Protein AF-A0A6I4VPP8-F1 (afdb_monomer)

Structure (mmCIF, N/CA/C/O backbone):
d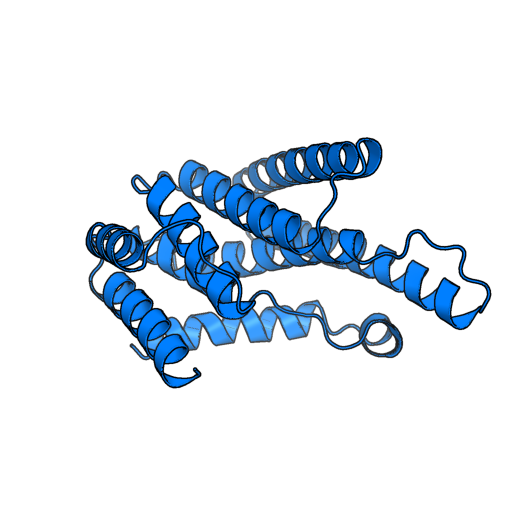ata_AF-A0A6I4VPP8-F1
#
_entry.id   AF-A0A6I4VPP8-F1
#
loop_
_atom_site.group_PDB
_atom_site.id
_atom_site.type_symbol
_atom_site.label_atom_id
_atom_site.label_alt_id
_atom_site.label_comp_id
_atom_site.label_asym_id
_atom_site.label_entity_id
_atom_site.label_seq_id
_atom_site.pdbx_PDB_ins_code
_atom_site.Cartn_x
_atom_site.Cartn_y
_atom_site.Cartn_z
_atom_site.occupancy
_atom_site.B_iso_or_equiv
_atom_site.auth_seq_id
_atom_site.auth_comp_id
_atom_site.auth_asym_id
_atom_site.auth_atom_id
_atom_site.pdbx_PDB_model_num
ATOM 1 N N . MET A 1 1 ? -21.609 -7.633 7.979 1.00 47.19 1 MET A N 1
ATOM 2 C CA . MET A 1 1 ? -20.526 -7.966 7.019 1.00 47.19 1 MET A CA 1
ATOM 3 C C . MET A 1 1 ? -20.729 -7.397 5.606 1.00 47.19 1 MET A C 1
ATOM 5 O O . MET A 1 1 ? -19.733 -7.205 4.926 1.00 47.19 1 MET A O 1
ATOM 9 N N . THR A 1 2 ? -21.946 -7.042 5.167 1.00 53.72 2 THR A N 1
ATOM 10 C CA . THR A 1 2 ? -22.203 -6.462 3.826 1.00 53.72 2 THR A CA 1
ATOM 11 C C . THR A 1 2 ? -21.604 -5.059 3.612 1.00 53.72 2 THR A C 1
ATOM 13 O O . THR A 1 2 ? -21.023 -4.809 2.567 1.00 53.72 2 THR A O 1
ATOM 16 N N . SER A 1 3 ? -21.635 -4.171 4.615 1.00 60.19 3 SER A N 1
ATOM 17 C CA . SER A 1 3 ? -21.194 -2.763 4.476 1.00 60.19 3 SER A CA 1
ATOM 18 C C . SER A 1 3 ? -19.702 -2.576 4.129 1.00 60.19 3 SER A C 1
ATOM 20 O O . SER A 1 3 ? -19.361 -1.737 3.300 1.00 60.19 3 SER A O 1
ATOM 22 N N . ILE A 1 4 ? -18.793 -3.367 4.717 1.00 62.03 4 ILE A N 1
ATOM 23 C CA . ILE A 1 4 ? -17.339 -3.250 4.463 1.00 62.03 4 ILE A CA 1
ATOM 24 C C . ILE A 1 4 ? -16.964 -3.814 3.083 1.00 62.03 4 ILE A C 1
ATOM 26 O O . ILE A 1 4 ? -16.057 -3.300 2.435 1.00 62.03 4 ILE A O 1
ATOM 30 N N . HIS A 1 5 ? -17.651 -4.865 2.621 1.00 61.72 5 HIS A N 1
ATOM 31 C CA . HIS A 1 5 ? -17.420 -5.429 1.287 1.00 61.72 5 HIS A CA 1
ATOM 32 C C . HIS A 1 5 ? -17.840 -4.441 0.193 1.00 61.72 5 HIS A C 1
ATOM 34 O O . HIS A 1 5 ? -17.045 -4.137 -0.692 1.00 61.72 5 HIS A O 1
ATOM 40 N N . THR A 1 6 ? -19.030 -3.846 0.325 1.00 63.41 6 THR A N 1
ATOM 41 C CA . THR A 1 6 ? -19.544 -2.844 -0.621 1.00 63.41 6 THR A CA 1
ATOM 42 C C . THR A 1 6 ? -18.618 -1.627 -0.728 1.00 63.41 6 THR A C 1
ATOM 44 O O . THR A 1 6 ? -18.307 -1.179 -1.826 1.00 63.41 6 THR A O 1
ATOM 47 N N . LYS A 1 7 ? -18.069 -1.145 0.394 1.00 76.81 7 LYS A N 1
ATOM 48 C CA . LYS A 1 7 ? -17.112 -0.022 0.392 1.00 76.81 7 LYS A CA 1
ATOM 49 C C . LYS A 1 7 ? -15.769 -0.349 -0.268 1.00 76.81 7 LYS A C 1
ATOM 51 O O . LYS A 1 7 ? -15.081 0.553 -0.737 1.00 76.81 7 LYS A O 1
ATOM 56 N N . GLN A 1 8 ? -15.339 -1.610 -0.270 1.00 83.56 8 GLN A N 1
ATOM 57 C CA . GLN A 1 8 ? -14.111 -2.015 -0.961 1.00 83.56 8 GLN A CA 1
ATOM 58 C C . GLN A 1 8 ? -14.324 -2.044 -2.478 1.00 83.56 8 GLN A C 1
ATOM 60 O O . GLN A 1 8 ? -13.493 -1.527 -3.225 1.00 83.56 8 GLN A O 1
ATOM 65 N N . GLU A 1 9 ? -15.447 -2.611 -2.922 1.00 88.50 9 GLU A N 1
ATOM 66 C CA . GLU A 1 9 ? -15.833 -2.659 -4.336 1.00 88.50 9 GLU A CA 1
ATOM 67 C C . GLU A 1 9 ? -15.920 -1.256 -4.943 1.00 88.50 9 GLU A C 1
ATOM 69 O O . GLU A 1 9 ? -15.438 -1.043 -6.054 1.00 88.50 9 GLU A O 1
ATOM 74 N N . GLU A 1 10 ? -16.451 -0.281 -4.199 1.00 92.25 10 GLU A N 1
ATOM 75 C CA . GLU A 1 10 ? -16.503 1.126 -4.618 1.00 92.25 10 GLU A CA 1
ATOM 76 C C . GLU A 1 10 ? -15.110 1.699 -4.926 1.00 92.25 10 GLU A C 1
ATOM 78 O O . GLU A 1 10 ? -14.917 2.322 -5.972 1.00 92.25 10 GLU A O 1
ATOM 83 N N . ILE A 1 11 ? -14.121 1.459 -4.055 1.00 94.56 11 ILE A N 1
ATOM 84 C CA . ILE A 1 11 ? -12.739 1.912 -4.279 1.00 94.56 11 ILE A CA 1
ATOM 85 C C . ILE A 1 11 ? -12.140 1.222 -5.504 1.00 94.56 11 ILE A C 1
ATOM 87 O O . ILE A 1 11 ? -11.549 1.887 -6.354 1.00 94.56 11 ILE A O 1
ATOM 91 N N . ILE A 1 12 ? -12.294 -0.099 -5.617 1.00 93.75 12 ILE A N 1
ATOM 92 C CA . ILE A 1 12 ? -11.737 -0.880 -6.730 1.00 93.75 12 ILE A CA 1
ATOM 93 C C . ILE A 1 12 ? -12.338 -0.421 -8.064 1.00 93.75 12 ILE A C 1
ATOM 95 O O . ILE A 1 12 ? -11.607 -0.172 -9.025 1.00 93.75 12 ILE A O 1
ATOM 99 N N . LEU A 1 13 ? -13.660 -0.250 -8.120 1.00 92.94 13 LEU A N 1
ATOM 100 C CA . LEU A 1 13 ? -14.358 0.239 -9.305 1.00 92.94 13 LEU A CA 1
ATOM 101 C C . LEU A 1 13 ? -13.876 1.643 -9.688 1.00 92.94 13 LEU A C 1
ATOM 103 O O . LEU A 1 13 ? -13.587 1.897 -10.860 1.00 92.94 13 LEU A O 1
ATOM 107 N N . HIS A 1 14 ? -13.734 2.538 -8.710 1.00 94.88 14 HIS A N 1
ATOM 108 C CA . HIS A 1 14 ? -13.232 3.885 -8.957 1.00 94.88 14 HIS A CA 1
ATOM 109 C C . HIS A 1 14 ? -11.784 3.882 -9.468 1.00 94.88 14 HIS A C 1
ATOM 111 O O . HIS A 1 14 ? -11.457 4.597 -10.415 1.00 94.88 14 HIS A O 1
ATOM 117 N N . LEU A 1 15 ? -10.919 3.026 -8.916 1.00 94.94 15 LEU A N 1
ATOM 118 C CA . LEU A 1 15 ? -9.548 2.859 -9.400 1.00 94.94 15 LEU A CA 1
ATOM 119 C C . LEU A 1 15 ? -9.516 2.385 -10.854 1.00 94.94 15 LEU A C 1
ATOM 121 O O . LEU A 1 15 ? -8.754 2.938 -11.646 1.00 94.94 15 LEU A O 1
ATOM 125 N N . TYR A 1 16 ? -10.358 1.425 -11.244 1.00 92.44 16 TYR A N 1
ATOM 126 C CA . TYR A 1 16 ? -10.453 1.005 -12.645 1.00 92.44 16 TYR A CA 1
ATOM 127 C C . TYR A 1 16 ? -10.913 2.136 -13.572 1.00 92.44 16 TYR A C 1
ATOM 129 O O . TYR A 1 16 ? -10.372 2.271 -14.668 1.00 92.44 16 TYR A O 1
ATOM 137 N N . GLN A 1 17 ? -11.853 2.978 -13.133 1.00 91.69 17 GLN A N 1
ATOM 138 C CA . GLN A 1 17 ? -12.292 4.148 -13.905 1.00 91.69 17 GLN A CA 1
ATOM 139 C C . GLN A 1 17 ? -11.169 5.173 -14.096 1.00 91.69 17 GLN A C 1
ATOM 141 O O . GLN A 1 17 ? -11.027 5.730 -15.182 1.00 91.69 17 GLN A O 1
ATOM 146 N N . LEU A 1 18 ? -10.360 5.412 -13.061 1.00 91.62 18 LEU A N 1
ATOM 147 C CA . LEU A 1 18 ? -9.243 6.356 -13.124 1.00 91.62 18 LEU A CA 1
ATOM 148 C C . LEU A 1 18 ? -8.064 5.827 -13.950 1.00 91.62 18 LEU A C 1
ATOM 150 O O . LEU A 1 18 ? -7.401 6.595 -14.637 1.00 91.62 18 LEU A O 1
ATOM 154 N N . THR A 1 19 ? -7.779 4.527 -13.862 1.00 89.62 19 THR A N 1
ATOM 155 C CA . THR A 1 19 ? -6.542 3.931 -14.400 1.00 89.62 19 THR A CA 1
ATOM 156 C C . THR A 1 19 ? -6.722 3.228 -15.746 1.00 89.62 19 THR A C 1
ATOM 158 O O . THR A 1 19 ? -5.733 2.947 -16.423 1.00 89.62 19 THR A O 1
ATOM 161 N N . GLY A 1 20 ? -7.964 2.980 -16.170 1.00 80.88 20 GLY A N 1
ATOM 162 C CA . GLY A 1 20 ? -8.331 2.294 -17.413 1.00 80.88 20 GLY A CA 1
ATOM 163 C C . GLY A 1 20 ? -8.185 3.131 -18.688 1.00 80.88 20 GLY A C 1
ATOM 164 O O . GLY A 1 20 ? -9.045 3.068 -19.562 1.00 80.88 20 GLY A O 1
ATOM 165 N N . HIS A 1 21 ? -7.122 3.927 -18.811 1.00 81.88 21 HIS A N 1
ATOM 166 C CA . HIS A 1 21 ? -6.862 4.710 -20.020 1.00 81.88 21 HIS A CA 1
ATOM 167 C C . HIS A 1 21 ? -6.496 3.786 -21.197 1.00 81.88 21 HIS A C 1
ATOM 169 O O . HIS A 1 21 ? -5.657 2.897 -21.045 1.00 81.88 21 HIS A O 1
ATOM 175 N N . HIS A 1 22 ? -7.068 4.008 -22.389 1.00 79.69 22 HIS A N 1
ATOM 176 C CA . HIS A 1 22 ? -6.937 3.082 -23.531 1.00 79.69 22 HIS A CA 1
ATOM 177 C C . HIS A 1 22 ? -5.480 2.820 -23.940 1.00 79.69 22 HIS A C 1
ATOM 179 O O . HIS A 1 22 ? -5.096 1.665 -24.087 1.00 79.69 22 HIS A O 1
ATOM 185 N N . TYR A 1 23 ? -4.645 3.865 -24.002 1.00 76.38 23 TYR A N 1
ATOM 186 C CA . TYR A 1 23 ? -3.208 3.730 -24.286 1.00 76.38 23 TYR A CA 1
ATOM 187 C C . TYR A 1 23 ? -2.463 2.782 -23.329 1.00 76.38 23 TYR A C 1
ATOM 189 O O . TYR A 1 23 ? -1.539 2.092 -23.756 1.00 76.38 23 TYR A O 1
ATOM 197 N N . LEU A 1 24 ? -2.852 2.728 -22.049 1.00 77.62 24 LEU A N 1
ATOM 198 C CA . LEU A 1 24 ? -2.240 1.820 -21.075 1.00 77.62 24 LEU A CA 1
ATOM 199 C C . LEU A 1 24 ? -2.816 0.409 -21.203 1.00 77.62 24 LEU A C 1
ATOM 201 O O . LEU A 1 24 ? -2.066 -0.564 -21.188 1.00 77.62 24 LEU A O 1
ATOM 205 N N . LEU A 1 25 ? -4.131 0.286 -21.396 1.00 77.69 25 LEU A N 1
ATOM 206 C CA . LEU A 1 25 ? -4.795 -1.011 -21.539 1.00 77.69 25 LEU A CA 1
ATOM 207 C C . LEU A 1 25 ? -4.292 -1.802 -22.753 1.00 77.69 25 LEU A C 1
ATOM 209 O O . LEU A 1 25 ? -4.100 -3.012 -22.647 1.00 77.69 25 LEU A O 1
ATOM 213 N N . GLU A 1 26 ? -4.049 -1.132 -23.881 1.00 73.62 26 GLU A N 1
ATOM 214 C CA . GLU A 1 26 ? -3.607 -1.775 -25.126 1.00 73.62 26 GLU A CA 1
ATOM 215 C C . GLU A 1 26 ? -2.213 -2.409 -25.028 1.00 73.62 26 GLU A C 1
ATOM 217 O O . GLU A 1 26 ? -1.940 -3.395 -25.711 1.00 73.62 26 GLU A O 1
ATOM 222 N N . ARG A 1 27 ? -1.314 -1.847 -24.208 1.00 75.19 27 ARG A N 1
ATOM 223 C CA . ARG A 1 27 ? 0.117 -2.214 -24.215 1.00 75.19 27 ARG A CA 1
ATOM 224 C C . ARG A 1 27 ? 0.654 -2.690 -22.868 1.00 75.19 27 ARG A C 1
ATOM 226 O O . ARG A 1 27 ? 1.481 -3.600 -22.835 1.00 75.19 27 ARG A O 1
ATOM 233 N N . CYS A 1 28 ? 0.176 -2.122 -21.764 1.00 71.19 28 CYS A N 1
ATOM 234 C CA . CYS A 1 28 ? 0.528 -2.531 -20.401 1.00 71.19 28 CYS A CA 1
ATOM 235 C C . CYS A 1 28 ? -0.476 -3.540 -19.817 1.00 71.19 28 CYS A C 1
ATOM 237 O O . CYS A 1 28 ? -0.172 -4.204 -18.827 1.00 71.19 28 CYS A O 1
ATOM 239 N N . GLY A 1 29 ? -1.648 -3.693 -20.444 1.00 77.88 29 GLY A N 1
ATOM 240 C CA . GLY A 1 29 ? -2.718 -4.571 -19.980 1.00 77.88 29 GLY A CA 1
ATOM 241 C C . GLY A 1 29 ? -3.565 -3.943 -18.872 1.00 77.88 29 GLY A C 1
ATOM 242 O O . GLY A 1 29 ? -3.515 -2.739 -18.618 1.00 77.88 29 GLY A O 1
ATOM 243 N N . LYS A 1 30 ? -4.388 -4.767 -18.211 1.00 80.88 30 LYS A N 1
ATOM 244 C CA . LYS A 1 30 ? -5.236 -4.291 -17.110 1.00 80.88 30 LYS A CA 1
ATOM 245 C C . LYS A 1 30 ? -4.376 -3.882 -15.905 1.00 80.88 30 LYS A C 1
ATOM 247 O O . LYS A 1 30 ? -3.500 -4.656 -15.511 1.00 80.88 30 LYS A O 1
ATOM 252 N N . PRO A 1 31 ? -4.657 -2.727 -15.274 1.00 83.06 31 PRO A N 1
ATOM 253 C CA . PRO A 1 31 ? -3.967 -2.323 -14.057 1.00 83.06 31 PRO A CA 1
ATOM 254 C C . PRO A 1 31 ? -4.181 -3.368 -12.957 1.00 83.06 31 PRO A C 1
ATOM 256 O O . PRO A 1 31 ? -5.308 -3.806 -12.707 1.00 83.06 31 PRO A O 1
ATOM 259 N N . ARG A 1 32 ? -3.094 -3.769 -12.290 1.00 88.06 32 ARG A N 1
ATOM 260 C CA . ARG A 1 32 ? -3.151 -4.678 -11.139 1.00 88.06 32 ARG A CA 1
ATOM 261 C C . ARG A 1 32 ? -3.471 -3.866 -9.885 1.00 88.06 32 ARG A C 1
ATOM 263 O O . ARG A 1 32 ? -2.583 -3.235 -9.317 1.00 88.06 32 ARG A O 1
ATOM 270 N N . ILE A 1 33 ? -4.738 -3.884 -9.482 1.00 93.81 33 ILE A N 1
ATOM 271 C CA . ILE A 1 33 ? -5.219 -3.205 -8.276 1.00 93.81 33 ILE A CA 1
ATOM 272 C C . ILE A 1 33 ? -4.750 -3.976 -7.025 1.00 93.81 33 ILE A C 1
ATOM 274 O O . ILE A 1 33 ? -4.913 -5.196 -6.973 1.00 93.81 33 ILE A O 1
ATOM 278 N N . PRO A 1 34 ? -4.155 -3.314 -6.011 1.00 94.88 34 PRO A N 1
ATOM 279 C CA . PRO A 1 34 ? -3.676 -3.981 -4.801 1.00 94.88 34 PRO A CA 1
ATOM 280 C C . PRO A 1 34 ? -4.826 -4.206 -3.800 1.00 94.88 34 PRO A C 1
ATOM 282 O O . PRO A 1 34 ? -4.914 -3.542 -2.769 1.00 94.88 34 PRO A O 1
ATOM 285 N N . GLU A 1 35 ? -5.729 -5.140 -4.101 1.00 95.44 35 GLU A N 1
ATOM 286 C CA . GLU A 1 35 ? -6.979 -5.338 -3.347 1.00 95.44 35 GLU A CA 1
ATOM 287 C C . GLU A 1 35 ? -6.776 -5.666 -1.861 1.00 95.44 35 GLU A C 1
ATOM 289 O O . GLU A 1 35 ? -7.453 -5.079 -1.015 1.00 95.44 35 GLU A O 1
ATOM 294 N N . LEU A 1 36 ? -5.819 -6.545 -1.526 1.00 95.50 36 LEU A N 1
ATOM 295 C CA . LEU A 1 36 ? -5.487 -6.866 -0.131 1.00 95.50 36 LEU A CA 1
ATOM 296 C C . LEU A 1 36 ? -5.048 -5.613 0.638 1.00 95.50 36 LEU A C 1
ATOM 298 O O . LEU A 1 36 ? -5.492 -5.381 1.759 1.00 95.50 36 LEU A O 1
ATOM 302 N N . PHE A 1 37 ? -4.199 -4.785 0.031 1.00 96.88 37 PHE A N 1
ATOM 303 C CA . PHE A 1 37 ? -3.733 -3.548 0.652 1.00 96.88 37 PHE A CA 1
ATOM 304 C C . PHE A 1 37 ? -4.884 -2.589 0.937 1.00 96.88 37 PHE A C 1
ATOM 306 O O . PHE A 1 37 ? -4.979 -2.059 2.040 1.00 96.88 37 PHE A O 1
ATOM 313 N N . ILE A 1 38 ? -5.775 -2.409 -0.043 1.00 96.94 38 ILE A N 1
ATOM 314 C CA . ILE A 1 38 ? -6.972 -1.576 0.104 1.00 96.94 38 ILE A CA 1
ATOM 315 C C . ILE A 1 38 ? -7.825 -2.104 1.257 1.00 96.94 38 ILE A C 1
ATOM 317 O O . ILE A 1 38 ? -8.223 -1.322 2.119 1.00 96.94 38 ILE A O 1
ATOM 321 N N . LYS A 1 39 ? -8.050 -3.424 1.320 1.00 96.62 39 LYS A N 1
ATOM 322 C CA . LYS A 1 39 ? -8.816 -4.053 2.401 1.00 96.62 39 LYS A CA 1
ATOM 323 C C . LYS A 1 39 ? -8.210 -3.755 3.768 1.00 96.62 39 LYS A C 1
ATOM 325 O O . LYS A 1 39 ? -8.922 -3.292 4.652 1.00 96.62 39 LYS A O 1
ATOM 330 N N . ILE A 1 40 ? -6.910 -4.001 3.938 1.00 97.44 40 ILE A N 1
ATOM 331 C CA . ILE A 1 40 ? -6.226 -3.792 5.217 1.00 97.44 40 ILE A CA 1
ATOM 332 C C . ILE A 1 40 ? -6.255 -2.316 5.621 1.00 97.44 40 ILE A C 1
ATOM 334 O O . ILE A 1 40 ? -6.598 -2.012 6.760 1.00 97.44 40 ILE A O 1
ATOM 338 N N . LEU A 1 41 ? -5.989 -1.394 4.691 1.00 97.62 41 LEU A N 1
ATOM 339 C CA . LEU A 1 41 ? -6.070 0.043 4.956 1.00 97.62 41 LEU A CA 1
ATOM 340 C C . LEU A 1 41 ? -7.485 0.466 5.386 1.00 97.62 41 LEU A C 1
ATOM 342 O O . LEU A 1 41 ? -7.646 1.191 6.365 1.00 97.62 41 LEU A O 1
ATOM 346 N N . GLN A 1 42 ? -8.524 -0.011 4.697 1.00 96.31 42 GLN A N 1
ATOM 347 C CA . GLN A 1 42 ? -9.908 0.282 5.071 1.00 96.31 42 GLN A CA 1
ATOM 348 C C . GLN A 1 42 ? -10.256 -0.262 6.455 1.00 96.31 42 GLN A C 1
ATOM 350 O O . GLN A 1 42 ? -10.900 0.439 7.234 1.00 96.31 42 GLN A O 1
ATOM 355 N N . LEU A 1 43 ? -9.844 -1.493 6.766 1.00 96.69 43 LEU A N 1
ATOM 356 C CA . LEU A 1 43 ? -10.070 -2.111 8.071 1.00 96.69 43 LEU A CA 1
ATOM 357 C C . LEU A 1 43 ? -9.364 -1.335 9.190 1.00 96.69 43 LEU A C 1
ATOM 359 O O . LEU A 1 43 ? -9.994 -1.065 10.211 1.00 96.69 43 LEU A O 1
ATOM 363 N N . MET A 1 44 ? -8.124 -0.899 8.959 1.00 97.44 44 MET A N 1
ATOM 364 C CA . MET A 1 44 ? -7.357 -0.067 9.890 1.00 97.44 44 MET A CA 1
ATOM 365 C C . MET A 1 44 ? -8.036 1.274 10.170 1.00 97.44 44 MET A C 1
ATOM 367 O O . MET A 1 44 ? -8.201 1.666 11.320 1.00 97.44 44 MET A O 1
ATOM 371 N N . LEU A 1 45 ? -8.477 1.989 9.135 1.00 96.81 45 LEU A N 1
ATOM 372 C CA . LEU A 1 45 ? -9.157 3.269 9.345 1.00 96.81 45 LEU A CA 1
ATOM 373 C C . LEU A 1 45 ? -10.568 3.085 9.929 1.00 96.81 45 LEU A C 1
ATOM 375 O O . LEU A 1 45 ? -11.046 3.915 10.699 1.00 96.81 45 LEU A O 1
ATOM 379 N N . THR A 1 46 ? -11.232 1.969 9.618 1.00 95.94 46 THR A N 1
ATOM 380 C CA . THR A 1 46 ? -12.527 1.622 10.221 1.00 95.94 46 THR A CA 1
ATOM 381 C C . THR A 1 46 ? -12.381 1.316 11.711 1.00 95.94 46 THR A C 1
ATOM 383 O O . THR A 1 46 ? -13.258 1.699 12.483 1.00 95.94 46 THR A O 1
ATOM 386 N N . SER A 1 47 ? -11.283 0.681 12.144 1.00 95.31 47 SER A N 1
ATOM 387 C CA . SER A 1 47 ? -11.090 0.329 13.558 1.00 95.31 47 SER A CA 1
ATOM 388 C C . SER A 1 47 ? -10.970 1.543 14.473 1.00 95.31 47 SER A C 1
ATOM 390 O O . SER A 1 47 ? -11.269 1.429 15.655 1.00 95.31 47 SER A O 1
ATOM 392 N N . ILE A 1 48 ? -10.575 2.695 13.928 1.00 95.38 48 ILE A N 1
ATOM 393 C CA . ILE A 1 48 ? -10.533 3.982 14.639 1.00 95.38 48 ILE A CA 1
ATOM 394 C C . ILE A 1 48 ? -11.743 4.880 14.334 1.00 95.38 48 ILE A C 1
ATOM 396 O O . ILE A 1 48 ? -11.736 6.060 14.670 1.00 95.38 48 ILE A O 1
ATOM 400 N N . HIS A 1 49 ? -12.784 4.337 13.693 1.00 95.00 49 HIS A N 1
ATOM 401 C CA . HIS A 1 49 ? -14.005 5.056 13.319 1.00 95.00 49 HIS A CA 1
ATOM 402 C C . HIS A 1 49 ? -13.770 6.303 12.445 1.00 95.00 49 HIS A C 1
ATOM 404 O O . HIS A 1 49 ? -14.494 7.294 12.560 1.00 95.00 49 HIS A O 1
ATOM 410 N N . GLU A 1 50 ? -12.778 6.257 11.549 1.00 96.06 50 GLU A N 1
ATOM 411 C CA . GLU A 1 50 ? -12.489 7.361 10.630 1.00 96.06 50 GLU A CA 1
ATOM 412 C C . GLU A 1 50 ? -13.669 7.632 9.676 1.00 96.06 50 GLU A C 1
ATOM 414 O O . GLU A 1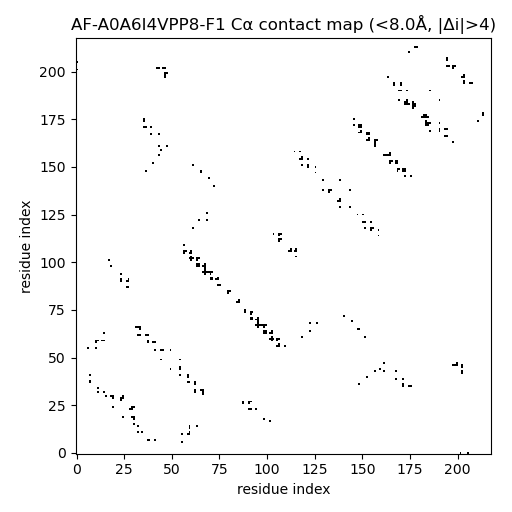 50 ? -14.489 6.759 9.366 1.00 96.06 50 GLU A O 1
ATOM 419 N N . ASN A 1 51 ? -13.760 8.870 9.186 1.00 95.12 51 ASN A N 1
ATOM 420 C CA . ASN A 1 51 ? -14.828 9.292 8.296 1.00 95.12 51 ASN A CA 1
ATOM 421 C C . ASN A 1 51 ? -14.840 8.448 7.000 1.00 95.12 51 ASN A C 1
ATOM 423 O O . ASN A 1 51 ? -13.823 8.394 6.306 1.00 95.12 51 ASN A O 1
ATOM 427 N N . PRO A 1 52 ? -15.985 7.864 6.587 1.00 94.44 52 PRO A N 1
ATOM 428 C CA . PRO A 1 52 ? -16.065 7.031 5.385 1.00 94.44 52 PRO A CA 1
ATOM 429 C C . PRO A 1 52 ? -15.573 7.698 4.093 1.00 94.44 52 PRO A C 1
ATOM 431 O O . PRO A 1 52 ? -14.943 7.033 3.274 1.00 94.44 52 PRO A O 1
ATOM 434 N N . MET A 1 53 ? -15.814 9.002 3.914 1.00 94.81 53 MET A N 1
ATOM 435 C CA . MET A 1 53 ? -15.305 9.751 2.759 1.00 94.81 53 MET A CA 1
ATOM 436 C C . MET A 1 53 ? -13.784 9.841 2.787 1.00 94.81 53 MET A C 1
ATOM 438 O O . MET A 1 53 ? -13.135 9.698 1.757 1.00 94.81 53 MET A O 1
ATOM 442 N N . ARG A 1 54 ? -13.205 10.027 3.975 1.00 97.06 54 ARG A N 1
ATOM 443 C CA . ARG A 1 54 ? -11.756 10.085 4.157 1.00 97.06 54 ARG A CA 1
ATOM 444 C C . ARG A 1 54 ? -11.119 8.709 3.960 1.00 97.06 54 ARG A C 1
ATOM 446 O O . ARG A 1 54 ? -10.112 8.612 3.267 1.00 97.06 54 ARG A O 1
ATOM 453 N N . ILE A 1 55 ? -11.755 7.641 4.451 1.00 97.38 55 ILE A N 1
ATOM 454 C CA . ILE A 1 55 ? -11.369 6.247 4.163 1.00 97.38 55 ILE A CA 1
ATOM 455 C C . ILE A 1 55 ? -11.345 5.995 2.652 1.00 97.38 55 ILE A C 1
ATOM 457 O O . ILE A 1 55 ? -10.380 5.426 2.144 1.00 97.38 55 ILE A O 1
ATOM 461 N N . PHE A 1 56 ? -12.378 6.436 1.929 1.00 97.19 56 PHE A N 1
ATOM 462 C CA . PHE A 1 56 ? -12.429 6.327 0.472 1.00 97.19 56 PHE A CA 1
ATOM 463 C C . PHE A 1 56 ? -11.284 7.104 -0.191 1.00 97.19 56 PHE A C 1
ATOM 465 O O . PHE A 1 56 ? -10.518 6.520 -0.956 1.00 97.19 56 PHE A O 1
ATOM 472 N N . THR A 1 57 ? -11.116 8.388 0.147 1.00 97.94 57 THR A N 1
ATOM 473 C CA . THR A 1 57 ? -10.060 9.246 -0.410 1.00 97.94 57 THR A CA 1
ATOM 474 C C . THR A 1 57 ? -8.674 8.639 -0.206 1.00 97.94 57 THR A C 1
ATOM 476 O O . THR A 1 57 ? -7.932 8.503 -1.177 1.00 97.94 57 THR A O 1
ATOM 479 N N . TYR A 1 58 ? -8.334 8.225 1.019 1.00 98.25 58 TYR A N 1
ATOM 480 C CA . TYR A 1 58 ? -7.026 7.636 1.314 1.00 98.25 58 TYR A CA 1
ATOM 481 C C . TYR A 1 58 ? -6.860 6.236 0.726 1.00 98.25 58 TYR A C 1
ATOM 483 O O . TYR A 1 58 ? -5.762 5.894 0.284 1.00 98.25 58 TYR A O 1
ATOM 491 N N . GLY A 1 59 ? -7.923 5.432 0.670 1.00 97.81 59 GLY A N 1
ATOM 492 C CA . GLY A 1 59 ? -7.885 4.122 0.026 1.00 97.81 59 GLY A CA 1
ATOM 493 C C . GLY A 1 59 ? -7.594 4.225 -1.472 1.00 97.81 59 GLY A C 1
ATOM 494 O O . GLY A 1 59 ? -6.717 3.522 -1.970 1.00 97.81 59 GLY A O 1
ATOM 495 N N . VAL A 1 60 ? -8.247 5.157 -2.175 1.00 98.19 60 VAL A N 1
ATOM 496 C CA . VAL A 1 60 ? -7.985 5.439 -3.596 1.00 98.19 60 VAL A CA 1
ATOM 497 C C . VAL A 1 60 ? -6.585 6.023 -3.788 1.00 98.19 60 VAL A C 1
ATOM 499 O O . VAL A 1 60 ? -5.795 5.488 -4.566 1.00 98.19 60 VAL A O 1
ATOM 502 N N . SER A 1 61 ? -6.241 7.103 -3.078 1.00 98.25 61 SER A N 1
ATOM 503 C CA . SER A 1 61 ? -4.981 7.819 -3.307 1.00 98.25 61 SER A CA 1
ATOM 504 C C . SER A 1 61 ? -3.758 6.966 -2.982 1.00 98.25 61 SER A C 1
ATOM 506 O O . SER A 1 61 ? -2.772 6.995 -3.715 1.00 98.25 61 SER A O 1
ATOM 508 N N . THR A 1 62 ? -3.813 6.183 -1.904 1.00 98.00 62 THR A N 1
ATOM 509 C CA . THR A 1 62 ? -2.681 5.346 -1.489 1.00 98.00 62 THR A CA 1
ATOM 510 C C . THR A 1 62 ? -2.549 4.117 -2.381 1.00 98.00 62 THR A C 1
ATOM 512 O O . THR A 1 62 ? -1.431 3.697 -2.675 1.00 98.00 62 THR A O 1
ATOM 515 N N . ALA A 1 63 ? -3.661 3.561 -2.877 1.00 97.81 63 ALA A N 1
ATOM 516 C CA . ALA A 1 63 ? -3.607 2.509 -3.886 1.00 97.81 63 ALA A CA 1
ATOM 517 C C . ALA A 1 63 ? -2.965 3.012 -5.187 1.00 97.81 63 ALA A C 1
ATOM 519 O O . ALA A 1 63 ? -2.091 2.330 -5.713 1.00 97.81 63 ALA A O 1
ATOM 520 N N . LEU A 1 64 ? -3.320 4.214 -5.659 1.00 97.94 64 LEU A N 1
ATOM 521 C CA . LEU A 1 64 ? -2.685 4.844 -6.825 1.00 97.94 64 LEU A CA 1
ATOM 522 C C . LEU A 1 64 ? -1.180 5.052 -6.615 1.00 97.94 64 LEU A C 1
ATOM 524 O O . LEU A 1 64 ? -0.392 4.706 -7.493 1.00 97.94 64 LEU A O 1
ATOM 528 N N . LEU A 1 65 ? -0.777 5.544 -5.440 1.00 97.75 65 LEU A N 1
ATOM 529 C CA . LEU A 1 65 ? 0.635 5.701 -5.091 1.00 97.75 65 LEU A CA 1
ATOM 530 C C . LEU A 1 65 ? 1.374 4.355 -5.107 1.00 97.75 65 LEU A C 1
ATOM 532 O O . LEU A 1 65 ? 2.406 4.225 -5.762 1.00 97.75 65 LEU A O 1
ATOM 536 N N . ARG A 1 66 ? 0.821 3.329 -4.444 1.00 96.00 66 ARG A N 1
ATOM 537 C CA . ARG A 1 66 ? 1.393 1.974 -4.444 1.00 96.00 66 ARG A CA 1
ATOM 538 C C . ARG A 1 66 ? 1.485 1.404 -5.860 1.00 96.00 66 ARG A C 1
ATOM 540 O O . ARG A 1 66 ? 2.486 0.781 -6.194 1.00 96.00 66 ARG A O 1
ATOM 547 N N . MET A 1 67 ? 0.458 1.600 -6.686 1.00 94.56 67 MET A N 1
ATOM 548 C CA . MET A 1 67 ? 0.468 1.165 -8.083 1.00 94.56 67 MET A CA 1
ATOM 549 C C . MET A 1 67 ? 1.587 1.847 -8.870 1.00 94.56 67 MET A C 1
ATOM 551 O O . MET A 1 67 ? 2.279 1.160 -9.612 1.00 94.56 67 MET A O 1
ATOM 555 N N . GLY A 1 68 ? 1.796 3.155 -8.685 1.00 94.00 68 GLY A N 1
ATOM 556 C CA . GLY A 1 68 ? 2.905 3.886 -9.303 1.00 94.00 68 GLY A CA 1
ATOM 557 C C . GLY A 1 68 ? 4.266 3.294 -8.931 1.00 94.00 68 GLY A C 1
ATOM 558 O O . GLY A 1 68 ? 5.027 2.906 -9.816 1.00 94.00 68 GLY A O 1
ATOM 559 N N . LEU A 1 69 ? 4.521 3.120 -7.630 1.00 93.12 69 LEU A N 1
ATOM 560 C CA . LEU A 1 69 ? 5.770 2.548 -7.106 1.00 93.12 69 LEU A CA 1
ATOM 561 C C . LEU A 1 69 ? 6.050 1.143 -7.674 1.00 93.12 69 LEU A C 1
ATOM 563 O O . LEU A 1 69 ? 7.112 0.896 -8.240 1.00 93.12 69 LEU A O 1
ATOM 567 N N . VAL A 1 70 ? 5.059 0.247 -7.622 1.00 88.88 70 VAL A N 1
ATOM 568 C CA . VAL A 1 70 ? 5.196 -1.144 -8.097 1.00 88.88 70 VAL A CA 1
ATOM 569 C C . VAL A 1 70 ? 5.348 -1.233 -9.620 1.00 88.88 70 VAL A C 1
ATOM 571 O O . VAL A 1 70 ? 5.929 -2.186 -10.138 1.00 88.88 70 VAL A O 1
ATOM 574 N N . VAL A 1 71 ? 4.787 -0.289 -10.378 1.00 87.56 71 VAL A N 1
ATOM 575 C CA . VAL A 1 71 ? 4.920 -0.276 -11.841 1.00 87.56 71 VAL A CA 1
ATOM 576 C C . VAL A 1 71 ? 6.343 0.082 -12.262 1.00 87.56 71 VAL A C 1
ATOM 578 O O . VAL A 1 71 ? 6.872 -0.574 -13.159 1.00 87.56 71 VAL A O 1
ATOM 581 N N . HIS A 1 72 ? 6.987 1.044 -11.597 1.00 83.81 72 HIS A N 1
ATOM 582 C CA . HIS A 1 72 ? 8.384 1.388 -11.880 1.00 83.81 72 HIS A CA 1
ATOM 583 C C . HIS A 1 72 ? 9.338 0.216 -11.609 1.00 83.81 72 HIS A C 1
ATOM 585 O O . HIS A 1 72 ? 10.264 -0.012 -12.380 1.00 83.81 72 HIS A O 1
ATOM 591 N N . GLU A 1 73 ? 9.057 -0.588 -10.585 1.00 82.00 73 GLU A N 1
ATOM 592 C CA . GLU A 1 73 ? 9.841 -1.777 -10.221 1.00 82.00 73 GLU A CA 1
ATOM 593 C C . GLU A 1 73 ? 9.762 -2.925 -11.246 1.00 82.00 73 GLU A C 1
ATOM 595 O O . GLU A 1 73 ? 10.611 -3.813 -11.254 1.00 82.00 73 GLU A O 1
ATOM 600 N N . LYS A 1 74 ? 8.754 -2.929 -12.127 1.00 79.62 74 LYS A N 1
ATOM 601 C CA . LYS A 1 74 ? 8.574 -3.957 -13.173 1.00 79.62 74 LYS A CA 1
ATOM 602 C C . LYS A 1 74 ? 9.273 -3.621 -14.487 1.00 79.62 74 LYS A C 1
ATOM 604 O O . LYS A 1 74 ? 9.185 -4.398 -15.439 1.00 79.62 74 LYS A O 1
ATOM 609 N N . VAL A 1 75 ? 9.907 -2.456 -14.574 1.00 80.25 75 VAL A N 1
ATOM 610 C CA . VAL A 1 75 ? 10.617 -2.022 -15.774 1.00 80.25 75 VAL A CA 1
ATOM 611 C C . VAL A 1 75 ? 11.874 -2.876 -15.949 1.00 80.25 75 VAL A C 1
ATOM 613 O O . VAL A 1 75 ? 12.738 -2.898 -15.077 1.00 80.25 75 VAL A O 1
ATOM 616 N N . SER A 1 76 ? 11.980 -3.578 -17.083 1.00 72.9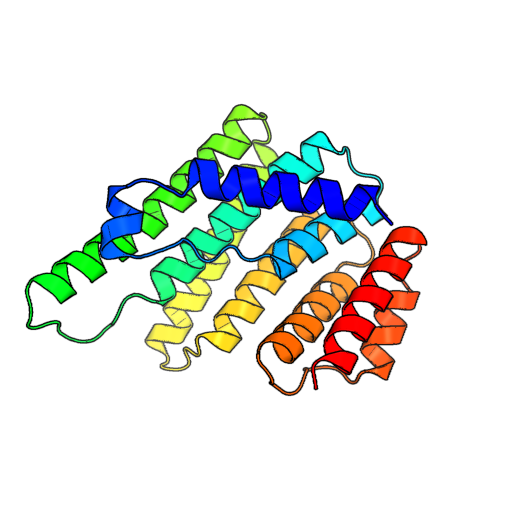4 76 SER A N 1
ATOM 617 C CA . SER A 1 76 ? 13.142 -4.422 -17.382 1.00 72.94 76 SER A CA 1
ATOM 618 C C . SER A 1 76 ? 14.430 -3.595 -17.433 1.00 72.94 76 SER A C 1
ATOM 620 O O . SER A 1 76 ? 14.468 -2.523 -18.049 1.00 72.94 76 SER A O 1
ATOM 622 N N . LEU A 1 77 ? 15.493 -4.114 -16.814 1.00 76.19 77 LEU A N 1
ATOM 623 C CA . LEU A 1 77 ? 16.847 -3.555 -16.896 1.00 76.19 77 LEU A CA 1
ATOM 624 C C . LEU A 1 77 ? 17.618 -4.059 -18.124 1.00 76.19 77 LEU A C 1
ATOM 626 O O . LEU A 1 77 ? 18.699 -3.553 -18.407 1.00 76.19 77 LEU A O 1
ATOM 630 N N . GLU A 1 78 ? 17.075 -5.041 -18.844 1.00 76.69 78 GLU A N 1
ATOM 631 C CA . GLU A 1 78 ? 17.712 -5.616 -20.026 1.00 76.69 78 GLU A CA 1
ATOM 632 C C . GLU A 1 78 ? 17.603 -4.681 -21.239 1.00 76.69 78 GLU A C 1
ATOM 634 O O . GLU A 1 78 ? 16.661 -3.888 -21.367 1.00 76.69 78 GLU A O 1
ATOM 639 N N . ASP A 1 79 ? 18.585 -4.791 -22.137 1.00 73.44 79 ASP A N 1
ATOM 640 C CA . ASP A 1 79 ? 18.558 -4.119 -23.432 1.00 73.44 79 ASP A CA 1
ATOM 641 C C . ASP A 1 79 ? 17.497 -4.768 -24.326 1.00 73.44 79 ASP A C 1
ATOM 643 O O . ASP A 1 79 ? 17.658 -5.885 -24.825 1.00 73.44 79 ASP A O 1
ATOM 647 N N . GLU A 1 80 ? 16.414 -4.034 -24.546 1.00 78.44 80 GLU A N 1
ATOM 648 C CA . GLU A 1 80 ? 15.323 -4.427 -25.431 1.00 78.44 80 GLU A CA 1
ATOM 649 C C . GLU A 1 80 ? 15.738 -4.202 -26.887 1.00 78.44 80 GLU A C 1
ATOM 651 O O . GLU A 1 80 ? 16.146 -3.105 -27.281 1.00 78.44 80 GLU A O 1
ATOM 656 N N . LYS A 1 81 ? 15.658 -5.258 -27.700 1.00 78.25 81 LYS A N 1
ATOM 657 C CA . LYS A 1 81 ? 16.088 -5.218 -29.109 1.00 78.25 81 LYS A CA 1
ATOM 658 C C . LYS A 1 81 ? 14.925 -4.952 -30.051 1.00 78.25 81 LYS A C 1
ATOM 660 O O . LYS A 1 81 ? 15.135 -4.442 -31.154 1.00 78.25 81 LYS A O 1
ATOM 665 N N . GLU A 1 82 ? 13.709 -5.288 -29.632 1.00 86.75 82 GLU A N 1
ATOM 666 C CA . GLU A 1 82 ? 12.515 -5.116 -30.443 1.00 86.75 82 GLU A CA 1
ATOM 667 C C . GLU A 1 82 ? 11.809 -3.794 -30.133 1.00 86.75 82 GLU A C 1
ATOM 669 O O . GLU A 1 82 ? 11.664 -3.372 -28.987 1.00 86.75 82 GLU A O 1
ATOM 674 N N . ARG A 1 83 ? 11.309 -3.131 -31.182 1.00 84.94 83 ARG A N 1
ATOM 675 C CA . ARG A 1 83 ? 10.594 -1.851 -31.056 1.00 84.94 83 ARG A CA 1
ATOM 676 C C . ARG A 1 83 ? 9.380 -1.945 -30.127 1.00 84.94 83 ARG A C 1
ATOM 678 O O . ARG A 1 83 ? 9.080 -0.981 -29.422 1.00 84.94 83 ARG A O 1
ATOM 685 N N . ASP A 1 84 ? 8.684 -3.077 -30.152 1.00 84.44 84 ASP A N 1
ATOM 686 C CA . ASP A 1 84 ? 7.485 -3.301 -29.347 1.00 84.44 84 ASP A CA 1
ATOM 687 C C . ASP A 1 84 ? 7.818 -3.440 -27.853 1.00 84.44 84 ASP A C 1
ATOM 689 O O . ASP A 1 84 ? 7.070 -2.933 -27.014 1.00 84.44 84 ASP A O 1
ATOM 693 N N . GLU A 1 85 ? 8.964 -4.038 -27.518 1.00 83.94 85 GLU A N 1
ATOM 694 C CA . GLU A 1 85 ? 9.481 -4.115 -26.146 1.00 83.94 85 GLU A CA 1
ATOM 695 C C . GLU A 1 85 ? 9.840 -2.717 -25.630 1.00 83.94 85 GLU A C 1
ATOM 697 O O . GLU A 1 85 ? 9.300 -2.292 -24.607 1.00 83.94 85 GLU A O 1
ATOM 702 N N . ILE A 1 86 ? 10.598 -1.948 -26.425 1.00 85.25 86 ILE A N 1
ATOM 703 C CA . ILE A 1 86 ? 10.958 -0.553 -26.118 1.00 85.25 86 ILE A CA 1
ATOM 704 C C . ILE A 1 86 ? 9.706 0.288 -25.862 1.00 85.25 86 ILE A C 1
ATOM 706 O O . ILE A 1 86 ? 9.624 1.033 -24.883 1.00 85.25 86 ILE A O 1
ATOM 710 N N . GLN A 1 87 ? 8.697 0.174 -26.729 1.00 86.25 87 GLN A N 1
ATOM 711 C CA . GLN A 1 87 ? 7.442 0.898 -26.552 1.00 86.25 87 GLN A CA 1
ATOM 712 C C . GLN A 1 87 ? 6.722 0.480 -25.261 1.00 86.25 87 GLN A C 1
ATOM 714 O O . GLN A 1 87 ? 6.239 1.343 -24.524 1.00 86.25 87 GLN A O 1
ATOM 719 N N . LYS A 1 88 ? 6.651 -0.822 -24.966 1.00 85.62 88 LYS A N 1
ATOM 720 C CA . LYS A 1 88 ? 6.021 -1.343 -23.747 1.00 85.62 88 LYS A CA 1
ATOM 721 C C . LYS A 1 88 ? 6.730 -0.851 -22.485 1.00 85.62 88 LYS A C 1
ATOM 723 O O . LYS A 1 88 ? 6.056 -0.480 -21.520 1.00 85.62 88 LYS A O 1
ATOM 728 N N . LYS A 1 89 ? 8.061 -0.787 -22.493 1.00 86.69 89 LYS A N 1
ATOM 729 C CA . LYS A 1 89 ? 8.860 -0.220 -21.402 1.00 86.69 89 LYS A CA 1
ATOM 730 C C . LYS A 1 89 ? 8.553 1.253 -21.174 1.00 86.69 89 LYS A C 1
ATOM 732 O O . LYS A 1 89 ? 8.238 1.638 -20.050 1.00 86.69 89 LYS A O 1
ATOM 737 N N . GLN A 1 90 ? 8.551 2.062 -22.233 1.00 89.00 90 GLN A N 1
ATOM 738 C CA . GLN A 1 90 ? 8.223 3.490 -22.135 1.00 89.00 90 GLN A CA 1
ATOM 739 C C . GLN A 1 90 ? 6.803 3.722 -21.604 1.00 89.00 90 GLN A C 1
ATOM 741 O O . GLN A 1 90 ? 6.591 4.568 -20.738 1.00 89.00 90 GLN A O 1
ATOM 746 N N . LEU A 1 91 ? 5.826 2.936 -22.064 1.00 88.69 91 LEU A N 1
ATOM 747 C CA . LEU A 1 91 ? 4.451 3.034 -21.569 1.00 88.69 91 LEU A CA 1
ATOM 748 C C . LEU A 1 91 ? 4.317 2.575 -20.113 1.00 88.69 91 LEU A C 1
ATOM 750 O O . LEU A 1 91 ? 3.536 3.162 -19.372 1.00 88.69 91 LEU A O 1
ATOM 754 N N . THR A 1 92 ? 5.102 1.585 -19.680 1.00 88.88 92 THR A N 1
ATOM 755 C CA . THR A 1 92 ? 5.168 1.173 -18.267 1.00 88.88 92 THR A CA 1
ATOM 756 C C . THR A 1 92 ? 5.690 2.312 -17.389 1.00 88.88 92 THR A C 1
ATOM 758 O O . THR A 1 92 ? 5.085 2.607 -16.363 1.00 88.88 92 THR A O 1
ATOM 761 N N . ILE A 1 93 ? 6.748 3.012 -17.811 1.00 90.81 93 ILE A N 1
ATOM 762 C CA . ILE A 1 93 ? 7.274 4.182 -17.085 1.00 90.81 93 ILE A CA 1
ATOM 763 C C . ILE A 1 93 ? 6.200 5.275 -16.978 1.00 90.81 93 ILE A C 1
ATOM 765 O O . ILE A 1 93 ? 5.894 5.734 -15.878 1.00 90.81 93 ILE A O 1
ATOM 769 N N . LEU A 1 94 ? 5.558 5.617 -18.100 1.00 91.94 94 LEU A N 1
ATOM 770 C CA . LEU A 1 94 ? 4.490 6.621 -18.135 1.00 91.94 94 LEU A CA 1
ATOM 771 C C . LEU A 1 94 ? 3.258 6.217 -17.314 1.00 91.94 94 LEU A C 1
ATOM 773 O O . LEU A 1 94 ? 2.577 7.084 -16.773 1.00 91.94 94 LEU A O 1
ATOM 777 N N . ALA A 1 95 ? 2.954 4.921 -17.202 1.00 91.56 95 ALA A N 1
ATOM 778 C CA . ALA A 1 95 ? 1.887 4.439 -16.331 1.00 91.56 95 ALA A CA 1
ATOM 779 C C . ALA A 1 95 ? 2.189 4.743 -14.856 1.00 91.56 95 ALA A C 1
ATOM 781 O O . ALA A 1 95 ? 1.290 5.166 -14.128 1.00 91.56 95 ALA A O 1
ATOM 782 N N . GLY A 1 96 ? 3.446 4.584 -14.431 1.00 92.12 96 GLY A N 1
ATOM 783 C CA . GLY A 1 96 ? 3.891 4.943 -13.084 1.00 92.12 96 GLY A CA 1
ATOM 784 C C . GLY A 1 96 ? 3.729 6.439 -12.791 1.00 92.12 96 GLY A C 1
ATOM 785 O O . GLY A 1 96 ? 3.112 6.810 -11.784 1.00 92.12 96 GLY A O 1
ATOM 786 N N . ASP A 1 97 ? 4.157 7.296 -13.724 1.00 94.00 97 ASP A N 1
ATOM 787 C CA . ASP A 1 97 ? 3.967 8.753 -13.638 1.00 94.00 97 ASP A CA 1
ATOM 788 C C . ASP A 1 97 ? 2.479 9.129 -13.610 1.00 94.00 97 ASP A C 1
ATOM 790 O O . ASP A 1 97 ? 2.040 9.974 -12.823 1.00 94.00 97 ASP A O 1
ATOM 794 N N . TYR A 1 98 ? 1.672 8.469 -14.444 1.00 94.56 98 TYR A N 1
ATOM 795 C CA . TYR A 1 98 ? 0.236 8.701 -14.523 1.00 94.56 98 TYR A CA 1
ATOM 796 C C . TYR A 1 98 ? -0.463 8.362 -13.203 1.00 94.56 98 TYR A C 1
ATOM 798 O O . TYR A 1 98 ? -1.206 9.194 -12.677 1.00 94.56 98 TYR A O 1
ATOM 806 N N . TYR A 1 99 ? -0.191 7.193 -12.618 1.00 95.31 99 TYR A N 1
ATOM 807 C CA . TYR A 1 99 ? -0.773 6.799 -11.331 1.00 95.31 99 TYR A CA 1
ATOM 808 C C . TYR A 1 99 ? -0.322 7.720 -10.194 1.00 95.31 99 TYR A C 1
ATOM 810 O O . TYR A 1 99 ? -1.155 8.144 -9.389 1.00 95.31 99 TYR A O 1
ATOM 818 N N . SER A 1 100 ? 0.946 8.133 -10.188 1.00 95.06 100 SER A N 1
ATOM 819 C CA . SER A 1 100 ? 1.462 9.120 -9.234 1.00 95.06 100 SER A CA 1
ATOM 820 C C . SER A 1 100 ? 0.750 10.473 -9.376 1.00 95.06 100 SER A C 1
ATOM 822 O O . SER A 1 100 ? 0.335 11.071 -8.382 1.00 95.06 100 SER A O 1
ATOM 824 N N . SER A 1 101 ? 0.499 10.938 -10.605 1.00 96.81 101 SER A N 1
ATOM 825 C CA . SER A 1 101 ? -0.255 12.178 -10.846 1.00 96.81 101 SER A CA 1
ATOM 826 C C . SER A 1 101 ? -1.704 12.100 -10.342 1.00 96.81 101 SER A C 1
ATOM 828 O O . SER A 1 101 ? -2.221 13.063 -9.769 1.00 96.81 101 SER A O 1
ATOM 830 N N . LEU A 1 102 ? -2.354 10.939 -10.492 1.00 97.12 102 LEU A N 1
ATOM 831 C CA . LEU A 1 102 ? -3.705 10.693 -9.988 1.00 97.12 102 LEU A CA 1
ATOM 832 C C . LEU A 1 102 ? -3.738 10.660 -8.457 1.00 97.12 102 LEU A C 1
ATOM 834 O O . LEU A 1 102 ? -4.686 11.182 -7.869 1.00 97.12 102 LEU A O 1
ATOM 838 N N . PHE A 1 103 ? -2.707 10.111 -7.809 1.00 97.88 103 PHE A N 1
ATOM 839 C CA . PHE A 1 103 ? -2.531 10.180 -6.355 1.00 97.88 103 PHE A CA 1
ATOM 840 C C . PHE A 1 103 ? -2.540 11.640 -5.868 1.00 97.88 103 PHE A C 1
ATOM 842 O O . PHE A 1 103 ? -3.374 11.999 -5.030 1.00 97.88 103 PHE A O 1
ATOM 849 N N . TYR A 1 104 ? -1.691 12.498 -6.450 1.00 98.12 104 TYR A N 1
ATOM 850 C CA . TYR A 1 104 ? -1.629 13.923 -6.105 1.00 98.12 104 TYR A CA 1
ATOM 851 C C . TYR A 1 104 ? -2.963 14.628 -6.347 1.00 98.12 104 TYR A C 1
ATOM 853 O O . TYR A 1 104 ? -3.476 15.328 -5.471 1.00 98.12 104 TYR A O 1
ATOM 861 N N . LYS A 1 105 ? -3.560 14.408 -7.524 1.00 97.88 105 LYS A N 1
ATOM 862 C CA . LYS A 1 105 ? -4.846 15.000 -7.902 1.00 97.88 105 LYS A CA 1
ATOM 863 C C . LYS A 1 105 ? -5.959 14.616 -6.926 1.00 97.88 105 LYS A C 1
ATOM 865 O O . LYS A 1 105 ? -6.766 15.476 -6.575 1.00 97.88 105 LYS A O 1
ATOM 870 N N . THR A 1 106 ? -6.003 13.357 -6.491 1.00 97.69 106 THR A N 1
ATOM 871 C CA . THR A 1 106 ? -7.041 12.843 -5.584 1.00 97.69 106 THR A CA 1
ATOM 872 C C . THR A 1 106 ? -6.981 13.552 -4.232 1.00 97.69 106 THR A C 1
ATOM 874 O O . THR A 1 106 ? -7.979 14.127 -3.803 1.00 97.69 106 THR A O 1
ATOM 877 N N . LEU A 1 107 ? -5.805 13.610 -3.594 1.00 98.06 107 LEU A N 1
ATOM 878 C CA . LEU A 1 107 ? -5.664 14.262 -2.285 1.00 98.06 107 LEU A CA 1
ATOM 879 C C . LEU A 1 107 ? -5.843 15.779 -2.360 1.00 98.06 107 LEU A C 1
ATOM 881 O O . LEU A 1 107 ? -6.495 16.359 -1.492 1.00 98.06 107 LEU A O 1
ATOM 885 N N . ALA A 1 108 ? -5.324 16.421 -3.410 1.00 97.75 108 ALA A N 1
ATOM 886 C CA . ALA A 1 108 ? -5.504 17.855 -3.614 1.00 97.75 108 ALA A CA 1
ATOM 887 C C . ALA A 1 108 ? -6.987 18.225 -3.792 1.00 97.75 108 ALA A C 1
ATOM 889 O O . ALA A 1 108 ? -7.450 19.199 -3.202 1.00 97.75 108 ALA A O 1
ATOM 890 N N . SER A 1 109 ? -7.750 17.419 -4.540 1.00 97.12 109 SER A N 1
ATOM 891 C CA . SER A 1 109 ? -9.186 17.651 -4.770 1.00 97.12 109 SER A CA 1
ATOM 892 C C . SER A 1 109 ? -10.029 17.475 -3.502 1.00 97.12 109 SER A C 1
ATOM 894 O O . SER A 1 109 ? -11.077 18.102 -3.374 1.00 97.12 109 SER A O 1
ATOM 896 N N . SER A 1 110 ? -9.571 16.653 -2.554 1.00 96.88 110 SER A N 1
ATOM 897 C CA . SER A 1 110 ? -10.200 16.481 -1.236 1.00 96.88 110 SER A CA 1
ATOM 898 C C . SER A 1 110 ? -9.636 17.415 -0.157 1.00 96.88 110 SER A C 1
ATOM 900 O O . SER A 1 110 ? -10.016 17.291 1.002 1.00 96.88 110 SER A O 1
ATOM 902 N N . ASN A 1 111 ? -8.743 18.347 -0.512 1.00 97.31 111 ASN A N 1
ATOM 903 C CA . ASN A 1 111 ? -8.059 19.250 0.420 1.00 97.31 111 ASN A CA 1
ATOM 904 C C . ASN A 1 111 ? -7.232 18.528 1.515 1.00 97.31 111 ASN A C 1
ATOM 906 O O . ASN A 1 111 ? -6.940 19.094 2.569 1.00 97.31 111 ASN A O 1
ATOM 910 N N . GLU A 1 112 ? -6.788 17.294 1.255 1.00 97.88 112 GLU A N 1
ATOM 911 C CA . GLU A 1 112 ? -5.968 16.468 2.158 1.00 97.88 112 GLU A CA 1
ATOM 912 C C . GLU A 1 112 ? -4.469 16.775 1.990 1.00 97.88 112 GLU A C 1
ATOM 914 O O . GLU A 1 112 ? -3.628 15.902 1.762 1.00 97.88 112 GLU A O 1
ATOM 919 N N . ILE A 1 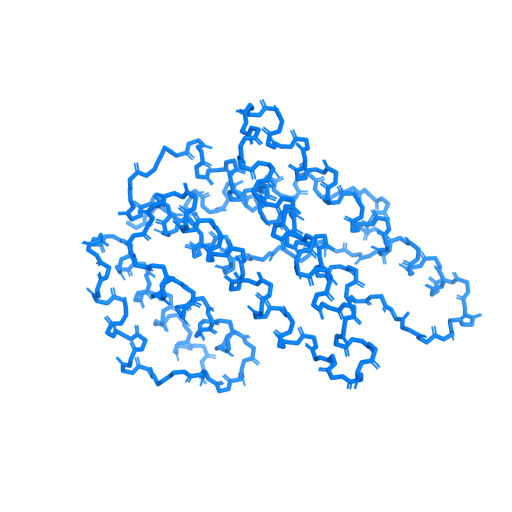113 ? -4.105 18.058 2.086 1.00 97.75 113 ILE A N 1
ATOM 920 C CA . ILE A 1 113 ? -2.738 18.533 1.816 1.00 97.75 113 ILE A CA 1
ATOM 921 C C . ILE A 1 113 ? -1.721 17.951 2.811 1.00 97.75 113 ILE A C 1
ATOM 923 O O . ILE A 1 113 ? -0.583 17.660 2.438 1.00 97.75 113 ILE A O 1
ATOM 927 N N . ALA A 1 114 ? -2.114 17.753 4.072 1.00 98.12 114 ALA A N 1
ATOM 928 C CA . ALA A 1 114 ? -1.255 17.132 5.080 1.00 98.12 114 ALA A CA 1
ATOM 929 C C . ALA A 1 114 ? -0.966 15.657 4.749 1.00 98.12 114 ALA A C 1
ATOM 931 O O . ALA A 1 114 ? 0.193 15.244 4.776 1.00 98.12 114 ALA A O 1
ATOM 932 N N . GLY A 1 115 ? -1.995 14.902 4.348 1.00 98.00 115 GLY A N 1
ATOM 933 C CA . GLY A 1 115 ? -1.849 13.526 3.874 1.00 98.00 115 GLY A CA 1
ATOM 934 C C . GLY A 1 115 ? -0.971 13.422 2.637 1.00 98.00 115 GLY A C 1
ATOM 935 O O . GLY A 1 115 ? -0.096 12.567 2.574 1.00 98.00 115 GLY A O 1
ATOM 936 N N . MET A 1 116 ? -1.148 14.341 1.686 1.00 98.19 116 MET A N 1
ATOM 937 C CA . MET A 1 116 ? -0.335 14.406 0.471 1.00 98.19 116 MET A CA 1
ATOM 938 C C . MET A 1 116 ? 1.147 14.611 0.788 1.00 98.19 116 MET A C 1
ATOM 940 O O . MET A 1 116 ? 1.989 13.920 0.218 1.00 98.19 116 MET A O 1
ATOM 944 N N . ARG A 1 117 ? 1.481 15.522 1.712 1.00 98.31 117 ARG A N 1
ATOM 945 C CA . ARG A 1 117 ? 2.871 15.740 2.149 1.00 98.31 117 ARG A CA 1
ATOM 946 C C . ARG A 1 117 ? 3.452 14.507 2.833 1.00 98.31 117 ARG A C 1
ATOM 948 O O . ARG A 1 117 ? 4.570 14.125 2.506 1.00 98.31 117 ARG A O 1
ATOM 955 N N . MET A 1 118 ? 2.694 13.895 3.744 1.00 98.38 118 MET A N 1
ATOM 956 C CA . MET A 1 118 ? 3.113 12.681 4.447 1.00 98.38 118 MET A CA 1
ATOM 957 C C . MET A 1 118 ? 3.397 11.551 3.451 1.00 98.38 118 MET A C 1
ATOM 959 O O . MET A 1 118 ? 4.518 11.057 3.401 1.00 98.38 118 MET A O 1
ATOM 963 N N . LEU A 1 119 ? 2.439 11.227 2.579 1.00 98.50 119 LEU A N 1
ATOM 964 C CA . LEU A 1 119 ? 2.584 10.137 1.615 1.00 98.50 119 LEU A CA 1
ATOM 965 C C . LEU A 1 119 ? 3.677 10.409 0.577 1.00 98.50 119 LEU A C 1
ATOM 967 O O . LEU A 1 119 ? 4.368 9.481 0.176 1.00 98.50 119 LEU A O 1
ATOM 971 N N . SER A 1 120 ? 3.881 11.667 0.174 1.00 98.06 120 SER A N 1
ATOM 972 C CA . SER A 1 120 ? 4.990 12.029 -0.723 1.00 98.06 120 SER A CA 1
ATOM 973 C C . SER A 1 120 ? 6.350 11.824 -0.064 1.00 98.06 120 SER A C 1
ATOM 975 O O . SER A 1 120 ? 7.277 11.351 -0.715 1.00 98.06 120 SER A O 1
ATOM 977 N N . LYS A 1 121 ? 6.472 12.156 1.228 1.00 98.38 121 LYS A N 1
ATOM 978 C CA . LYS A 1 121 ? 7.689 11.888 1.997 1.00 98.38 121 LYS A CA 1
ATOM 979 C C . LYS A 1 121 ? 7.943 10.381 2.080 1.00 98.38 121 LYS A C 1
ATOM 981 O O . LYS A 1 121 ? 9.030 9.939 1.727 1.00 98.38 121 LYS A O 1
ATOM 986 N N . THR A 1 122 ? 6.929 9.600 2.453 1.00 98.25 122 THR A N 1
ATOM 987 C CA . THR A 1 122 ? 7.026 8.1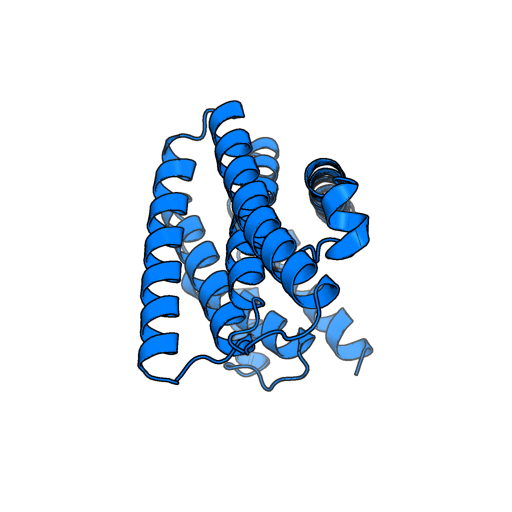34 2.517 1.00 98.25 122 THR A CA 1
ATOM 988 C C . THR A 1 122 ? 7.375 7.522 1.159 1.00 98.25 122 THR A C 1
ATOM 990 O O . THR A 1 122 ? 8.182 6.602 1.088 1.00 98.25 122 THR A O 1
ATOM 993 N N . ALA A 1 123 ? 6.821 8.046 0.063 1.00 97.00 123 ALA A N 1
ATOM 994 C CA . ALA A 1 123 ? 7.175 7.611 -1.285 1.00 97.00 123 ALA A CA 1
ATOM 995 C C . ALA A 1 123 ? 8.652 7.879 -1.612 1.00 97.00 123 ALA A C 1
ATOM 997 O O . ALA A 1 123 ? 9.304 7.003 -2.171 1.00 97.00 123 ALA A O 1
ATOM 998 N N . SER A 1 124 ? 9.189 9.045 -1.225 1.00 97.38 124 SER A N 1
ATOM 999 C CA . SER A 1 124 ? 10.621 9.357 -1.378 1.00 97.38 124 SER A CA 1
ATOM 1000 C C . SER A 1 124 ? 11.489 8.341 -0.642 1.00 97.38 124 SER A C 1
ATOM 1002 O O . SER A 1 124 ? 12.395 7.772 -1.238 1.00 97.38 124 SER A O 1
ATOM 1004 N N . GLU A 1 125 ? 11.160 8.045 0.618 1.00 97.81 125 GLU A N 1
ATOM 1005 C CA . GLU A 1 125 ? 11.892 7.075 1.445 1.00 97.81 125 GLU A CA 1
ATOM 1006 C C . GLU A 1 125 ? 11.856 5.660 0.833 1.00 97.81 125 GLU A C 1
ATOM 1008 O O . GLU A 1 125 ? 12.870 4.961 0.807 1.00 97.81 125 GLU A O 1
ATOM 1013 N N . ILE A 1 126 ? 10.708 5.240 0.284 1.00 96.44 126 ILE A N 1
ATOM 1014 C CA . ILE A 1 126 ? 10.573 3.954 -0.422 1.00 96.44 126 ILE A CA 1
ATOM 1015 C C . ILE A 1 126 ? 11.431 3.931 -1.694 1.00 96.44 126 ILE A C 1
ATOM 1017 O O . ILE A 1 126 ? 12.124 2.942 -1.943 1.00 96.44 126 ILE A O 1
ATOM 1021 N N . CYS A 1 127 ? 11.410 5.004 -2.488 1.00 94.50 127 CYS A N 1
ATOM 1022 C CA . CYS A 1 127 ? 12.220 5.117 -3.699 1.00 94.50 127 CYS A CA 1
ATOM 1023 C C . CYS A 1 127 ? 13.721 5.108 -3.384 1.00 94.50 127 CYS A C 1
ATOM 1025 O O . CYS A 1 127 ? 14.473 4.406 -4.054 1.00 94.50 127 CYS A O 1
ATOM 1027 N N . GLU A 1 128 ? 14.159 5.839 -2.359 1.00 95.88 128 GLU A N 1
ATOM 1028 C CA . GLU A 1 128 ? 15.553 5.866 -1.902 1.00 95.88 128 GLU A CA 1
ATOM 1029 C C . GLU A 1 128 ? 16.033 4.472 -1.485 1.00 95.88 128 GLU A C 1
ATOM 1031 O O . GLU A 1 128 ? 17.079 4.015 -1.951 1.00 95.88 128 GLU A O 1
ATOM 1036 N N . ALA A 1 129 ? 15.235 3.752 -0.691 1.00 94.50 129 ALA A N 1
ATOM 1037 C CA . ALA A 1 129 ? 15.541 2.375 -0.314 1.00 94.50 129 ALA A CA 1
ATOM 1038 C C . ALA A 1 129 ? 15.589 1.437 -1.535 1.00 94.50 129 ALA A C 1
ATOM 1040 O O . ALA A 1 129 ? 16.503 0.622 -1.655 1.00 94.50 129 ALA A O 1
ATOM 1041 N N . SER A 1 130 ? 14.642 1.568 -2.470 1.00 91.62 130 SER A N 1
ATOM 1042 C CA . SER A 1 130 ? 14.605 0.764 -3.700 1.00 91.62 130 SER A CA 1
ATOM 1043 C C . SER A 1 130 ? 15.846 0.995 -4.572 1.00 91.62 130 SER A C 1
ATOM 1045 O O . SER A 1 130 ? 16.500 0.038 -4.990 1.00 91.62 130 SER A O 1
ATOM 1047 N N . MET A 1 131 ? 16.243 2.259 -4.774 1.00 93.00 131 MET A N 1
ATOM 1048 C CA . MET A 1 131 ? 17.474 2.610 -5.490 1.00 93.00 131 MET A CA 1
ATOM 1049 C C . MET A 1 131 ? 18.711 1.996 -4.826 1.00 93.00 131 MET A C 1
ATOM 1051 O O . MET A 1 131 ? 19.556 1.435 -5.524 1.00 93.00 131 MET A O 1
ATOM 1055 N N . GLN A 1 132 ? 18.799 2.035 -3.492 1.00 93.94 132 GLN A N 1
ATOM 1056 C CA . GLN A 1 132 ? 19.895 1.404 -2.754 1.00 93.94 132 GLN A CA 1
ATOM 1057 C C . GLN A 1 132 ? 19.932 -0.117 -2.982 1.00 93.94 132 GLN A C 1
ATOM 1059 O O . GLN A 1 132 ? 20.988 -0.666 -3.290 1.00 93.94 132 GLN A O 1
ATOM 1064 N N . HIS A 1 133 ? 18.785 -0.803 -2.931 1.00 91.88 133 HIS A N 1
ATOM 1065 C CA . HIS A 1 133 ? 18.714 -2.245 -3.197 1.00 91.88 133 HIS A CA 1
ATOM 1066 C C . HIS A 1 133 ? 19.132 -2.622 -4.621 1.00 91.88 133 HIS A C 1
ATOM 1068 O O . HIS A 1 133 ? 19.756 -3.668 -4.816 1.00 91.88 133 HIS A O 1
ATOM 1074 N N . HIS A 1 134 ? 18.817 -1.781 -5.608 1.00 90.12 134 HIS A N 1
ATOM 1075 C CA . HIS A 1 134 ? 19.294 -1.964 -6.976 1.00 90.12 134 HIS A CA 1
ATOM 1076 C C . HIS A 1 134 ? 20.814 -1.800 -7.087 1.00 90.12 134 HIS A C 1
ATOM 1078 O O . HIS A 1 134 ? 21.454 -2.622 -7.740 1.00 90.12 134 HIS A O 1
ATOM 1084 N N . ILE A 1 135 ? 21.396 -0.790 -6.429 1.00 92.31 135 ILE A N 1
ATOM 1085 C CA . ILE A 1 135 ? 22.853 -0.570 -6.403 1.00 92.31 135 ILE A CA 1
ATOM 1086 C C . ILE A 1 135 ? 23.573 -1.751 -5.742 1.00 92.31 135 ILE A C 1
ATOM 1088 O O . ILE A 1 135 ? 24.569 -2.240 -6.272 1.00 92.31 135 ILE A O 1
ATOM 1092 N N . ASP A 1 136 ? 23.044 -2.241 -4.622 1.00 93.94 136 ASP A N 1
ATOM 1093 C CA . ASP A 1 136 ? 23.650 -3.335 -3.858 1.00 93.94 136 ASP A CA 1
ATOM 1094 C C . ASP A 1 136 ? 23.409 -4.720 -4.485 1.00 93.94 136 ASP A C 1
ATOM 1096 O O . ASP A 1 136 ? 23.932 -5.721 -3.997 1.00 93.94 136 ASP A O 1
ATOM 1100 N N . GLY A 1 137 ? 22.583 -4.811 -5.534 1.00 91.50 137 GLY A N 1
ATOM 1101 C CA . GLY A 1 137 ? 22.182 -6.084 -6.139 1.00 91.50 137 GLY A CA 1
ATOM 1102 C C . GLY A 1 137 ? 21.322 -6.961 -5.218 1.00 91.50 137 GLY A C 1
ATOM 1103 O O . GLY A 1 137 ? 21.259 -8.173 -5.403 1.00 91.50 137 GLY A O 1
ATOM 1104 N N . THR A 1 138 ? 20.666 -6.363 -4.218 1.00 91.56 138 THR A N 1
ATOM 1105 C CA . THR A 1 138 ? 19.824 -7.053 -3.217 1.00 91.56 138 THR A CA 1
ATOM 1106 C C . THR A 1 138 ? 18.326 -6.919 -3.495 1.00 91.56 138 THR A C 1
ATOM 1108 O O . THR A 1 138 ? 17.496 -7.293 -2.664 1.00 91.56 138 THR A O 1
ATOM 1111 N N . PHE A 1 139 ? 17.966 -6.363 -4.653 1.00 90.00 139 PHE A N 1
ATOM 1112 C CA . PHE A 1 139 ? 16.581 -6.165 -5.054 1.00 90.00 139 PHE A CA 1
ATOM 1113 C C . PHE A 1 139 ? 15.851 -7.503 -5.260 1.00 90.00 139 PHE A C 1
ATOM 1115 O O . PHE A 1 139 ? 16.236 -8.313 -6.101 1.00 90.00 139 PHE A O 1
ATOM 1122 N N . ASP A 1 140 ? 14.761 -7.703 -4.516 1.00 90.75 140 ASP A N 1
ATOM 1123 C CA . ASP A 1 140 ? 13.801 -8.796 -4.701 1.00 90.75 140 ASP A CA 1
ATOM 1124 C C . ASP A 1 140 ? 12.392 -8.194 -4.831 1.00 90.75 140 ASP A C 1
ATOM 1126 O O . ASP A 1 140 ? 11.944 -7.524 -3.893 1.00 90.75 140 ASP A O 1
ATOM 1130 N N . PRO A 1 141 ? 11.666 -8.438 -5.941 1.00 89.56 141 PRO A N 1
ATOM 1131 C CA . PRO A 1 141 ? 10.355 -7.836 -6.181 1.00 89.56 141 PRO A CA 1
ATOM 1132 C C . PRO A 1 141 ? 9.334 -8.105 -5.071 1.00 89.56 141 PRO A C 1
ATOM 1134 O O . PRO A 1 141 ? 8.558 -7.224 -4.711 1.00 89.56 141 PRO A O 1
ATOM 1137 N N . PHE A 1 142 ? 9.327 -9.317 -4.506 1.00 91.56 142 PHE A N 1
ATOM 1138 C CA . PHE A 1 142 ? 8.376 -9.661 -3.449 1.00 91.56 142 PHE A CA 1
ATOM 1139 C C . PHE A 1 142 ? 8.712 -8.943 -2.138 1.00 91.56 142 PHE A C 1
ATOM 1141 O O . PHE A 1 142 ? 7.840 -8.332 -1.522 1.00 91.56 142 PHE A O 1
ATOM 1148 N N . SER A 1 143 ? 9.984 -8.963 -1.733 1.00 91.69 143 SER A N 1
ATOM 1149 C CA . SER A 1 143 ? 10.457 -8.232 -0.555 1.00 91.69 143 SER A CA 1
ATOM 1150 C C . SER A 1 143 ? 10.162 -6.738 -0.674 1.00 91.69 143 SER A C 1
ATOM 1152 O O . SER A 1 143 ? 9.758 -6.106 0.300 1.00 91.69 143 SER A O 1
ATOM 1154 N N . GLN A 1 144 ? 10.319 -6.176 -1.871 1.00 91.88 144 GLN A N 1
ATOM 1155 C CA . GLN A 1 144 ? 10.029 -4.778 -2.144 1.00 91.88 144 GLN A CA 1
ATOM 1156 C C . GLN A 1 144 ? 8.522 -4.464 -2.084 1.00 91.88 144 GLN A C 1
ATOM 1158 O O . GLN A 1 144 ? 8.131 -3.456 -1.488 1.00 91.88 144 GLN A O 1
ATOM 1163 N N . GLU A 1 145 ? 7.658 -5.349 -2.594 1.00 92.00 145 GLU A N 1
ATOM 1164 C CA . GLU A 1 145 ? 6.203 -5.218 -2.447 1.00 92.00 145 GLU A CA 1
ATOM 1165 C C . GLU A 1 145 ? 5.776 -5.228 -0.969 1.00 92.00 145 GLU A C 1
ATOM 1167 O O . GLU A 1 145 ? 4.970 -4.389 -0.543 1.00 92.00 145 GLU A O 1
ATOM 1172 N N . VAL A 1 146 ? 6.336 -6.145 -0.172 1.00 93.56 146 VAL A N 1
ATOM 1173 C CA . VAL A 1 146 ? 6.077 -6.232 1.272 1.00 93.56 146 VAL A CA 1
ATOM 1174 C C . VAL A 1 146 ? 6.554 -4.961 1.978 1.00 93.56 146 VAL A C 1
ATOM 1176 O O . VAL A 1 146 ? 5.772 -4.349 2.706 1.00 93.56 146 VAL A O 1
ATOM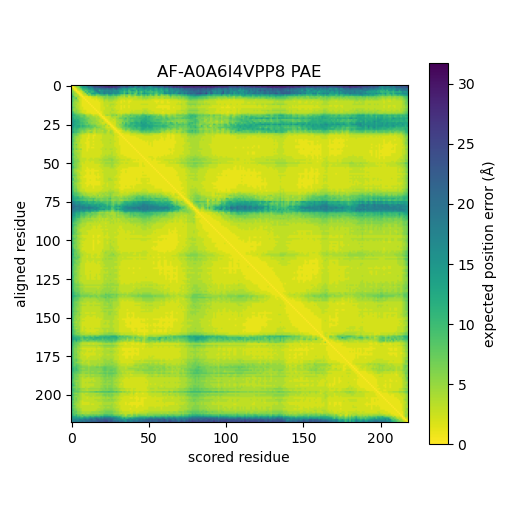 1179 N N . ARG A 1 147 ? 7.790 -4.504 1.730 1.00 93.38 147 ARG A N 1
ATOM 1180 C CA . ARG A 1 147 ? 8.342 -3.266 2.319 1.00 93.38 147 ARG A CA 1
ATOM 1181 C C . ARG A 1 147 ? 7.511 -2.037 1.969 1.00 93.38 147 ARG A C 1
ATOM 1183 O O . ARG A 1 147 ? 7.177 -1.266 2.864 1.00 93.38 147 ARG A O 1
ATOM 1190 N N . THR A 1 148 ? 7.127 -1.886 0.703 1.00 95.31 148 THR A N 1
ATOM 1191 C CA . THR A 1 148 ? 6.279 -0.781 0.232 1.00 95.31 148 THR A CA 1
ATOM 1192 C C . THR A 1 148 ? 4.938 -0.776 0.958 1.00 95.31 148 THR A C 1
ATOM 1194 O O . THR A 1 148 ? 4.524 0.247 1.501 1.00 95.31 148 THR A O 1
ATOM 1197 N N . GLY A 1 149 ? 4.265 -1.931 1.024 1.00 95.69 149 GLY A N 1
ATOM 1198 C CA . GLY A 1 149 ? 3.003 -2.063 1.748 1.00 95.69 149 GLY A CA 1
ATOM 1199 C C . GLY A 1 149 ? 3.141 -1.727 3.235 1.00 95.69 149 GLY A C 1
ATOM 1200 O O . GLY A 1 149 ? 2.330 -0.967 3.766 1.00 95.69 149 GLY A O 1
ATOM 1201 N N . ARG A 1 150 ? 4.187 -2.251 3.884 1.00 95.69 150 ARG A N 1
ATOM 1202 C CA . ARG A 1 150 ? 4.500 -2.008 5.296 1.00 95.69 150 ARG A CA 1
ATOM 1203 C C . ARG A 1 150 ? 4.758 -0.529 5.576 1.00 95.69 150 ARG A C 1
ATOM 1205 O O . ARG A 1 150 ? 4.081 0.023 6.432 1.00 95.69 150 ARG A O 1
ATOM 1212 N N . HIS A 1 151 ? 5.649 0.130 4.831 1.00 96.25 151 HIS A N 1
ATOM 1213 C CA . HIS A 1 151 ? 5.944 1.557 5.018 1.00 96.25 151 HIS A CA 1
ATOM 1214 C C . HIS A 1 151 ? 4.709 2.441 4.840 1.00 96.25 151 HIS A C 1
ATOM 1216 O O . HIS A 1 151 ? 4.482 3.331 5.656 1.00 96.25 151 HIS A O 1
ATOM 1222 N N . LEU A 1 152 ? 3.881 2.181 3.822 1.00 97.88 152 LEU A N 1
ATOM 1223 C CA . LEU A 1 152 ? 2.657 2.955 3.606 1.00 97.88 152 LEU A CA 1
ATOM 1224 C C . LEU A 1 152 ? 1.646 2.769 4.749 1.00 97.88 152 LEU A C 1
ATOM 1226 O O . LEU A 1 152 ? 1.088 3.757 5.221 1.00 97.88 152 LEU A O 1
ATOM 1230 N N . ILE A 1 153 ? 1.425 1.533 5.220 1.00 97.94 153 ILE A N 1
ATOM 1231 C CA . ILE A 1 153 ? 0.542 1.275 6.372 1.00 97.94 153 ILE A CA 1
ATOM 1232 C C . ILE A 1 153 ? 1.092 1.920 7.641 1.00 97.94 153 ILE A C 1
ATOM 1234 O O . ILE A 1 153 ? 0.339 2.584 8.343 1.00 97.94 153 ILE A O 1
ATOM 1238 N N . THR A 1 154 ? 2.388 1.775 7.912 1.00 97.19 154 THR A N 1
ATOM 1239 C CA . THR A 1 154 ? 3.068 2.385 9.059 1.00 97.19 154 THR A CA 1
ATOM 1240 C C . THR A 1 154 ? 2.890 3.905 9.049 1.00 97.19 154 THR A C 1
ATOM 1242 O O . THR A 1 154 ? 2.398 4.459 10.029 1.00 97.19 154 THR A O 1
ATOM 1245 N N . ALA A 1 155 ? 3.183 4.573 7.931 1.00 97.75 155 ALA A N 1
ATOM 1246 C CA . ALA A 1 155 ? 3.062 6.025 7.823 1.00 97.75 155 ALA A CA 1
ATOM 1247 C C . ALA A 1 155 ? 1.610 6.518 7.964 1.00 97.75 155 ALA A C 1
ATOM 1249 O O . ALA A 1 155 ? 1.354 7.558 8.574 1.00 97.75 155 ALA A O 1
ATOM 1250 N N . LEU A 1 156 ? 0.640 5.765 7.434 1.00 98.25 156 LEU A N 1
ATOM 1251 C CA . LEU A 1 156 ? -0.781 6.075 7.600 1.00 98.25 156 LEU A CA 1
ATOM 1252 C C . LEU A 1 156 ? -1.254 5.845 9.035 1.00 98.25 156 LEU A C 1
ATOM 1254 O O . LEU A 1 156 ? -1.959 6.691 9.573 1.00 98.25 156 LEU A O 1
ATOM 1258 N N . ALA A 1 157 ? -0.847 4.750 9.672 1.00 97.38 157 ALA A N 1
ATOM 1259 C CA . ALA A 1 157 ? -1.150 4.484 11.072 1.00 97.38 157 ALA A CA 1
ATOM 1260 C C . ALA A 1 157 ? -0.640 5.616 11.978 1.00 97.38 157 ALA A C 1
ATOM 1262 O O . ALA A 1 157 ? -1.405 6.109 12.804 1.00 97.38 157 ALA A O 1
ATOM 1263 N N . ASP A 1 158 ? 0.587 6.102 11.758 1.00 96.94 158 ASP A N 1
ATOM 1264 C CA . ASP A 1 158 ? 1.135 7.258 12.482 1.00 96.94 158 ASP A CA 1
ATOM 1265 C C . ASP A 1 158 ? 0.317 8.527 12.240 1.00 96.94 158 ASP A C 1
ATOM 1267 O O . ASP A 1 158 ? -0.053 9.234 13.181 1.00 96.94 158 ASP A O 1
ATOM 1271 N N . PHE A 1 159 ? 0.010 8.811 10.972 1.00 97.88 159 PHE A N 1
ATOM 1272 C CA . PHE A 1 159 ? -0.735 10.001 10.569 1.00 97.88 159 PHE A CA 1
ATOM 1273 C C . PHE A 1 159 ? -2.156 10.042 11.149 1.00 97.88 159 PHE A C 1
ATOM 1275 O O . PHE A 1 159 ? -2.650 11.117 11.482 1.00 97.88 159 PHE A O 1
ATOM 1282 N N . PHE A 1 160 ? -2.804 8.883 11.276 1.00 97.12 160 PHE A N 1
ATOM 1283 C CA . PHE A 1 160 ? -4.139 8.736 11.856 1.00 97.12 160 PHE A CA 1
ATOM 1284 C C . PHE A 1 160 ? -4.123 8.398 13.358 1.00 97.12 160 PHE A C 1
ATOM 1286 O O . PHE A 1 160 ? -5.183 8.180 13.940 1.00 97.12 160 PHE A O 1
ATOM 1293 N N . HIS A 1 161 ? -2.946 8.376 13.996 1.00 95.50 161 HIS A N 1
ATOM 1294 C CA . HIS A 1 161 ? -2.764 8.063 15.418 1.00 95.50 161 HIS A CA 1
ATOM 1295 C C . HIS A 1 161 ? -3.345 6.702 15.846 1.00 95.50 161 HIS A C 1
ATOM 1297 O O . HIS A 1 161 ? -3.892 6.551 16.941 1.00 95.50 161 HIS A O 1
ATOM 1303 N N . VAL A 1 162 ? -3.213 5.696 14.981 1.00 94.12 162 VAL A N 1
ATOM 1304 C CA . VAL A 1 162 ? -3.588 4.310 15.278 1.00 94.12 162 VAL A CA 1
ATOM 1305 C C . VAL A 1 162 ? -2.586 3.734 16.281 1.00 94.12 162 VAL A C 1
ATOM 1307 O O . VAL A 1 162 ? -1.400 3.633 15.981 1.00 94.12 162 VAL A O 1
ATOM 1310 N N . GLN A 1 163 ? -3.050 3.331 17.468 1.00 86.88 163 GLN A N 1
ATOM 1311 C CA . GLN A 1 163 ? -2.166 2.808 18.521 1.00 86.88 163 GLN A CA 1
ATOM 1312 C C . GLN A 1 163 ? -1.533 1.457 18.147 1.00 86.88 163 GLN A C 1
ATOM 1314 O O . GLN A 1 163 ? -0.384 1.202 18.496 1.00 86.88 163 GLN A O 1
ATOM 1319 N N . GLN A 1 164 ? -2.256 0.621 17.397 1.00 85.75 164 GLN A N 1
ATOM 1320 C CA . GLN A 1 164 ? -1.843 -0.727 16.989 1.00 85.75 164 GLN A CA 1
ATOM 1321 C C . GLN A 1 164 ? -1.064 -0.747 15.656 1.00 85.75 164 GLN A C 1
ATOM 1323 O O . GLN A 1 164 ? -1.346 -1.530 14.746 1.00 85.75 164 GLN A O 1
ATOM 1328 N N . GLN A 1 165 ? -0.116 0.173 15.472 1.00 80.06 165 GLN A N 1
ATOM 1329 C CA . GLN A 1 165 ? 0.621 0.315 14.209 1.00 80.06 165 GLN A CA 1
ATOM 1330 C C . GLN A 1 165 ? 1.386 -0.961 13.809 1.00 80.06 165 GLN A C 1
ATOM 1332 O O . GLN A 1 165 ? 1.404 -1.343 12.632 1.00 80.06 165 GLN A O 1
ATOM 1337 N N . VAL A 1 166 ? 2.035 -1.616 14.777 1.00 83.75 166 VAL A N 1
ATOM 1338 C CA . VAL A 1 166 ? 2.871 -2.806 14.543 1.00 83.75 166 VAL A CA 1
ATOM 1339 C C . VAL A 1 166 ? 2.007 -3.988 14.106 1.00 83.75 166 VAL A C 1
ATOM 1341 O O . VAL A 1 166 ? 2.398 -4.754 13.221 1.00 83.75 166 VAL A O 1
ATOM 1344 N N . GLU A 1 167 ? 0.811 -4.098 14.674 1.00 90.94 167 GLU A N 1
ATOM 1345 C CA . GLU A 1 167 ? -0.200 -5.101 14.382 1.00 90.94 167 GLU A CA 1
ATOM 1346 C C . GLU A 1 167 ? -0.642 -4.990 12.925 1.00 90.94 167 GLU A C 1
ATOM 1348 O O . GLU A 1 167 ? -0.513 -5.955 12.177 1.00 90.94 167 GLU A O 1
ATOM 1353 N N . TRP A 1 168 ? -1.074 -3.807 12.474 1.00 95.94 168 TRP A N 1
ATOM 1354 C CA . TRP A 1 168 ? -1.551 -3.605 11.100 1.00 95.94 168 TRP A CA 1
ATOM 1355 C C . TRP A 1 168 ? -0.484 -3.897 10.045 1.00 95.94 168 TRP A C 1
ATOM 1357 O O . TRP A 1 168 ? -0.760 -4.529 9.021 1.00 95.94 168 TRP A O 1
ATOM 1367 N N . CYS A 1 169 ? 0.751 -3.481 10.317 1.00 94.00 169 CYS A N 1
ATOM 1368 C CA . CYS A 1 169 ? 1.901 -3.742 9.460 1.0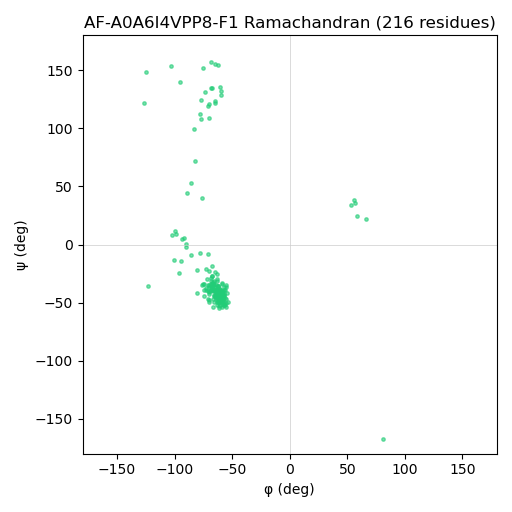0 94.00 169 CYS A CA 1
ATOM 1369 C C . CYS A 1 169 ? 2.200 -5.252 9.352 1.00 94.00 169 CYS A C 1
ATOM 1371 O O . CYS A 1 169 ? 2.442 -5.783 8.262 1.00 94.00 169 CYS A O 1
ATOM 1373 N N . SER A 1 170 ? 2.131 -5.960 10.480 1.00 94.81 170 SER A N 1
ATOM 1374 C CA . SER A 1 170 ? 2.388 -7.401 10.566 1.00 94.81 170 SER A CA 1
ATOM 1375 C C . SER A 1 170 ? 1.254 -8.230 9.960 1.00 94.81 170 SER A C 1
ATOM 1377 O O . SER A 1 170 ? 1.521 -9.176 9.224 1.00 94.81 170 SER A O 1
ATOM 1379 N N . ILE A 1 171 ? -0.003 -7.827 10.170 1.00 96.62 171 ILE A N 1
ATOM 1380 C CA . ILE A 1 171 ? -1.190 -8.434 9.556 1.00 96.62 171 ILE A CA 1
ATOM 1381 C C . ILE A 1 171 ? -1.123 -8.309 8.027 1.00 96.62 171 ILE A C 1
ATOM 1383 O O . ILE A 1 171 ? -1.338 -9.299 7.325 1.00 96.62 171 ILE A O 1
ATOM 1387 N N . LEU A 1 172 ? -0.777 -7.128 7.490 1.00 97.12 172 LEU A N 1
ATOM 1388 C CA . LEU A 1 172 ? -0.584 -6.958 6.046 1.00 97.12 172 LEU A CA 1
ATOM 1389 C C . LEU A 1 172 ? 0.504 -7.899 5.514 1.00 97.12 172 LEU A C 1
ATOM 1391 O O . LEU A 1 172 ? 0.283 -8.574 4.509 1.00 97.12 172 LEU A O 1
ATOM 1395 N N . SER A 1 173 ? 1.666 -7.934 6.178 1.00 96.00 173 SER A N 1
ATOM 1396 C CA . SER A 1 173 ? 2.785 -8.800 5.782 1.00 96.00 173 SER A CA 1
ATOM 1397 C C . SER A 1 173 ? 2.356 -10.265 5.756 1.00 96.00 173 SER A C 1
ATOM 1399 O O . SER A 1 173 ? 2.557 -10.951 4.755 1.00 96.00 173 SER A O 1
ATOM 1401 N N . TYR A 1 174 ? 1.682 -10.725 6.812 1.00 96.56 174 TYR A N 1
ATOM 1402 C CA . TYR A 1 174 ? 1.198 -12.095 6.933 1.00 96.56 174 TYR A CA 1
ATOM 1403 C C . TYR A 1 174 ? 0.295 -12.495 5.756 1.00 96.56 174 TYR A C 1
ATOM 1405 O O . TYR A 1 174 ? 0.563 -13.486 5.074 1.00 96.56 174 TYR A O 1
ATOM 1413 N N . PHE A 1 175 ? -0.726 -11.689 5.448 1.00 96.44 175 PHE A N 1
ATOM 1414 C CA . PHE A 1 175 ? -1.627 -11.976 4.330 1.00 96.44 175 PHE A CA 1
ATOM 1415 C C . PHE A 1 175 ? -0.945 -11.885 2.959 1.00 96.44 175 PHE A C 1
ATOM 1417 O O . PHE A 1 175 ? -1.254 -12.691 2.083 1.00 96.44 175 PHE A O 1
ATOM 1424 N N . LEU A 1 176 ? 0.006 -10.961 2.767 1.00 94.81 176 LEU A N 1
ATOM 1425 C CA . LEU A 1 176 ? 0.764 -10.864 1.513 1.00 94.81 176 LEU A CA 1
ATOM 1426 C C . LEU A 1 176 ? 1.599 -12.120 1.244 1.00 94.81 176 LEU A C 1
ATOM 1428 O O . LEU A 1 176 ? 1.671 -12.560 0.096 1.00 94.81 176 LEU A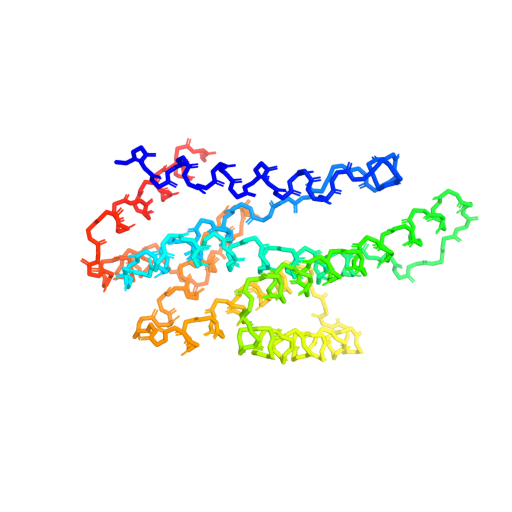 O 1
ATOM 1432 N N . HIS A 1 177 ? 2.209 -12.698 2.282 1.00 95.19 177 HIS A N 1
ATOM 1433 C CA . HIS A 1 177 ? 2.951 -13.954 2.164 1.00 95.19 177 HIS A CA 1
ATOM 1434 C C . HIS A 1 177 ? 2.026 -15.111 1.782 1.00 95.19 177 HIS A C 1
ATOM 1436 O O . HIS A 1 177 ? 2.346 -15.860 0.858 1.00 95.19 177 HIS A O 1
ATOM 1442 N N . LEU A 1 178 ? 0.853 -15.210 2.419 1.00 93.38 178 LEU A N 1
ATOM 1443 C CA . LEU A 1 178 ? -0.143 -16.226 2.073 1.00 93.38 178 LEU A CA 1
ATOM 1444 C C . LEU A 1 178 ? -0.613 -16.108 0.616 1.00 93.38 178 LEU A C 1
ATOM 1446 O O . LEU A 1 178 ? -0.610 -17.115 -0.087 1.00 93.38 178 LEU A O 1
ATOM 1450 N N . ASP A 1 179 ? -0.940 -14.899 0.145 1.00 91.75 179 ASP A N 1
ATOM 1451 C CA . ASP A 1 179 ? -1.400 -14.659 -1.236 1.00 91.75 179 ASP A CA 1
ATOM 1452 C C . ASP A 1 179 ? -0.337 -15.013 -2.290 1.00 91.75 179 ASP A C 1
ATOM 1454 O O . ASP A 1 179 ? -0.668 -15.338 -3.430 1.00 91.75 179 ASP A O 1
ATOM 1458 N N . HIS A 1 180 ? 0.943 -14.982 -1.912 1.00 91.06 180 HIS A N 1
ATOM 1459 C CA . HIS A 1 180 ? 2.063 -15.349 -2.779 1.00 91.06 180 HIS A CA 1
ATOM 1460 C C . HIS A 1 180 ? 2.572 -16.780 -2.559 1.00 91.06 180 HIS A C 1
ATOM 1462 O O . HIS A 1 180 ? 3.613 -17.138 -3.112 1.00 91.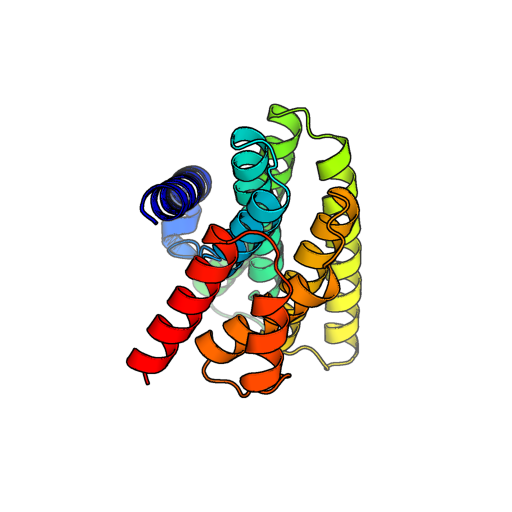06 180 HIS A O 1
ATOM 1468 N N . ASN A 1 181 ? 1.869 -17.605 -1.772 1.00 91.38 181 ASN A N 1
ATOM 1469 C CA . ASN A 1 181 ? 2.299 -18.958 -1.394 1.00 91.38 181 ASN A CA 1
ATOM 1470 C C . ASN A 1 181 ? 3.716 -19.002 -0.790 1.00 91.38 181 ASN A C 1
ATOM 1472 O O . ASN A 1 181 ? 4.463 -19.960 -0.993 1.00 91.38 181 ASN A O 1
ATOM 1476 N N . ARG A 1 182 ? 4.097 -17.957 -0.049 1.00 91.50 182 ARG A N 1
ATOM 1477 C CA . ARG A 1 182 ? 5.358 -17.878 0.696 1.00 91.50 182 ARG A CA 1
ATOM 1478 C C . ARG A 1 182 ? 5.113 -18.106 2.185 1.00 91.50 182 ARG A C 1
ATOM 1480 O O . ARG A 1 182 ? 4.025 -17.839 2.692 1.00 91.50 182 ARG A O 1
ATOM 1487 N N . SER A 1 183 ? 6.133 -18.597 2.884 1.00 90.81 183 SER A N 1
ATOM 1488 C CA . SER A 1 183 ? 6.093 -18.742 4.342 1.00 90.81 183 SER A CA 1
ATOM 1489 C C . SER A 1 183 ? 5.997 -17.361 4.999 1.00 90.81 183 SER A C 1
ATOM 1491 O O . SER A 1 183 ? 6.852 -16.523 4.710 1.00 90.81 183 SER A O 1
ATOM 1493 N N . PRO A 1 184 ? 4.983 -17.097 5.839 1.00 92.44 184 PRO A N 1
ATOM 1494 C CA . PRO A 1 184 ? 4.874 -15.829 6.551 1.00 92.44 184 PRO A CA 1
ATOM 1495 C C . PRO A 1 184 ? 6.013 -15.605 7.555 1.00 92.44 184 PRO A C 1
ATOM 1497 O O . PRO A 1 184 ? 6.596 -16.555 8.067 1.00 92.44 184 PRO A O 1
ATOM 1500 N N . GLU A 1 185 ? 6.291 -14.337 7.866 1.00 90.50 185 GLU A N 1
ATOM 1501 C CA . GLU A 1 185 ? 7.310 -13.924 8.851 1.00 90.50 185 GLU A CA 1
ATOM 1502 C C . GLU A 1 185 ? 6.926 -14.254 10.302 1.00 90.50 185 GLU A C 1
ATOM 1504 O O . GLU A 1 185 ? 7.790 -14.327 11.172 1.00 90.50 185 GLU A O 1
ATOM 1509 N N . ILE A 1 186 ? 5.627 -14.417 10.561 1.00 93.06 186 ILE A N 1
ATOM 1510 C CA . ILE A 1 186 ? 5.069 -14.755 11.869 1.00 93.06 186 ILE A CA 1
ATOM 1511 C C . ILE A 1 186 ? 4.206 -16.005 11.751 1.00 93.06 186 ILE A C 1
ATOM 1513 O O . ILE A 1 186 ? 3.552 -16.231 10.729 1.00 93.06 186 ILE A O 1
ATOM 1517 N N . GLU A 1 187 ? 4.166 -16.792 12.820 1.00 94.06 187 GLU A N 1
ATOM 1518 C CA . GLU A 1 187 ? 3.316 -17.973 12.881 1.00 94.06 187 GLU A CA 1
ATOM 1519 C C . GLU A 1 187 ? 1.833 -17.592 12.916 1.00 94.06 187 GLU A C 1
ATOM 1521 O O . GLU A 1 187 ? 1.441 -16.496 13.331 1.00 94.06 187 GLU A O 1
ATOM 1526 N N . ARG A 1 188 ? 0.976 -18.533 12.509 1.00 93.19 188 ARG A N 1
ATOM 1527 C CA . ARG A 1 188 ? -0.483 -18.339 12.510 1.00 93.19 188 ARG A CA 1
ATOM 1528 C C . ARG A 1 188 ? -1.009 -17.919 13.882 1.00 93.19 188 ARG A C 1
ATOM 1530 O O . ARG A 1 188 ? -1.873 -17.055 13.964 1.00 93.19 188 ARG A O 1
ATOM 1537 N N . GLU A 1 189 ? -0.505 -18.530 14.950 1.00 94.88 189 GLU A N 1
ATOM 1538 C CA . GLU A 1 189 ? -0.928 -18.224 16.320 1.00 94.88 189 GLU A CA 1
ATOM 1539 C C . GLU A 1 189 ? -0.633 -16.771 16.701 1.00 94.88 189 GLU A C 1
ATOM 1541 O O . GLU A 1 189 ? -1.452 -16.130 17.356 1.00 94.88 189 GLU A O 1
ATOM 1546 N N . ASP A 1 190 ? 0.500 -16.229 16.258 1.00 95.31 190 ASP A N 1
ATOM 1547 C CA . ASP A 1 190 ? 0.857 -14.839 16.520 1.00 95.31 190 ASP A CA 1
ATOM 1548 C C . ASP A 1 190 ? 0.032 -13.886 15.657 1.00 95.31 190 ASP A C 1
ATOM 1550 O O . ASP A 1 190 ? -0.464 -12.886 16.169 1.00 95.31 190 ASP A O 1
ATOM 1554 N N . ALA A 1 191 ? -0.228 -14.232 14.392 1.00 93.88 191 ALA A N 1
ATOM 1555 C CA . ALA A 1 191 ? -1.156 -13.475 13.553 1.00 93.88 191 ALA A CA 1
ATOM 1556 C C . ALA A 1 191 ? -2.557 -13.388 14.187 1.00 93.88 191 ALA A C 1
ATOM 1558 O O . ALA A 1 191 ? -3.146 -12.310 14.221 1.00 93.88 191 ALA A O 1
ATOM 1559 N N . VAL A 1 192 ? -3.062 -14.490 14.750 1.00 95.62 192 VAL A N 1
ATOM 1560 C CA . VAL A 1 192 ? -4.344 -14.530 15.472 1.00 95.62 192 VAL A CA 1
ATOM 1561 C C . VAL A 1 192 ? -4.320 -13.626 16.710 1.00 95.62 192 VAL A C 1
ATOM 1563 O O . VAL A 1 192 ? -5.237 -12.828 16.883 1.00 95.62 192 VAL A O 1
ATOM 1566 N N . LYS A 1 193 ? -3.250 -13.653 17.519 1.00 95.88 193 LYS A N 1
ATOM 1567 C CA . LYS A 1 193 ? -3.107 -12.745 18.676 1.00 95.88 193 LYS A CA 1
ATOM 1568 C C . LYS A 1 193 ? -3.129 -11.269 18.266 1.00 95.88 193 LYS A C 1
ATOM 1570 O O . LYS A 1 193 ? -3.742 -10.461 18.959 1.00 95.88 193 LYS A O 1
ATOM 1575 N N . LEU A 1 194 ? -2.488 -10.919 17.146 1.00 94.69 194 LEU A N 1
ATOM 1576 C CA . LEU A 1 194 ? -2.517 -9.555 16.601 1.00 94.69 194 LEU A CA 1
ATOM 1577 C C . LEU A 1 194 ? -3.916 -9.162 16.105 1.00 94.69 194 LEU A C 1
ATOM 1579 O O . LEU A 1 194 ? -4.299 -8.005 16.209 1.00 94.69 194 LEU A O 1
ATOM 1583 N N . MET A 1 195 ? -4.695 -10.101 15.559 1.00 95.12 195 MET A N 1
ATOM 1584 C CA . MET A 1 195 ? -6.092 -9.838 15.192 1.00 95.12 195 MET A CA 1
ATOM 1585 C C . MET A 1 195 ? -6.976 -9.670 16.433 1.00 95.12 195 MET A C 1
ATOM 1587 O O . MET A 1 195 ? -7.884 -8.839 16.429 1.00 95.12 195 MET A O 1
ATOM 1591 N N . ASP A 1 196 ? -6.713 -10.430 17.498 1.00 94.94 196 ASP A N 1
ATOM 1592 C CA . ASP A 1 196 ? -7.460 -10.361 18.755 1.00 94.94 196 ASP A CA 1
ATOM 1593 C C . ASP A 1 196 ? -7.242 -9.055 19.517 1.00 94.94 196 ASP A C 1
ATOM 1595 O O . ASP A 1 196 ? -8.187 -8.580 20.155 1.00 94.94 196 ASP A O 1
ATOM 1599 N N . SER A 1 197 ? -6.054 -8.450 19.400 1.00 93.56 197 SER A N 1
ATOM 1600 C CA . SER A 1 197 ? -5.750 -7.137 19.981 1.00 93.56 197 SER A CA 1
ATOM 1601 C C . SER A 1 197 ? -6.450 -5.970 19.274 1.00 93.56 197 SER A C 1
ATOM 1603 O O . SER A 1 197 ? -6.421 -4.849 19.780 1.00 93.56 197 SER A O 1
ATOM 1605 N N . ILE A 1 198 ? -7.114 -6.205 18.133 1.00 93.62 198 ILE A N 1
ATOM 1606 C CA . ILE A 1 198 ? -7.963 -5.201 17.490 1.00 93.62 198 ILE A CA 1
ATOM 1607 C C . ILE A 1 198 ? -9.307 -5.118 18.224 1.00 93.62 198 ILE A C 1
ATOM 1609 O O . ILE A 1 198 ? -10.144 -6.022 18.144 1.00 93.62 198 ILE A O 1
ATOM 1613 N N . ASP A 1 199 ? -9.543 -3.986 18.890 1.00 90.06 199 ASP A N 1
ATOM 1614 C CA . ASP A 1 199 ? -10.739 -3.751 19.713 1.00 90.06 199 ASP A CA 1
ATOM 1615 C C . ASP A 1 199 ? -12.051 -3.760 18.907 1.00 90.06 199 ASP A C 1
ATOM 1617 O O . ASP A 1 199 ? -13.117 -4.131 19.410 1.00 90.06 199 ASP A O 1
ATOM 1621 N N . HIS A 1 200 ? -11.998 -3.374 17.630 1.00 93.00 200 HIS A N 1
ATOM 1622 C CA . HIS A 1 200 ? -13.189 -3.230 16.797 1.00 93.00 200 HIS A CA 1
ATOM 1623 C C . HIS A 1 200 ? -13.725 -4.592 16.317 1.00 93.00 200 HIS A C 1
ATOM 1625 O O . HIS A 1 200 ? -13.200 -5.203 15.383 1.00 93.00 200 HIS A O 1
ATOM 1631 N N . LEU A 1 201 ? -14.861 -5.026 16.879 1.00 92.56 201 LEU A N 1
ATOM 1632 C CA . LEU A 1 201 ? -15.451 -6.353 16.646 1.00 92.56 201 LEU A CA 1
ATOM 1633 C C . LEU A 1 201 ? -15.660 -6.704 15.162 1.00 92.56 201 LEU A C 1
ATOM 1635 O O . LEU A 1 201 ? -15.252 -7.780 14.731 1.00 92.56 201 LEU A O 1
ATOM 1639 N N . GLU A 1 202 ? -16.280 -5.820 14.370 1.00 93.12 202 GLU A N 1
ATOM 1640 C CA . GLU A 1 202 ? -16.539 -6.119 12.949 1.00 93.12 202 GLU A CA 1
ATOM 1641 C C . GLU A 1 202 ? -15.256 -6.221 12.116 1.00 93.12 202 GLU A C 1
ATOM 1643 O O . GLU A 1 202 ? -15.191 -7.005 11.171 1.00 93.12 202 GLU A O 1
ATOM 1648 N N . VAL A 1 203 ? -14.233 -5.444 12.478 1.00 94.88 203 VAL A N 1
ATOM 1649 C CA . VAL A 1 203 ? -12.933 -5.444 11.809 1.00 94.88 203 VAL A CA 1
ATOM 1650 C C . VAL A 1 203 ? -12.211 -6.750 12.107 1.00 94.88 203 VAL A C 1
ATOM 1652 O O . VAL A 1 203 ? -11.769 -7.427 11.182 1.00 94.88 203 VAL A O 1
ATOM 1655 N N . ARG A 1 204 ? -12.179 -7.159 13.379 1.00 95.00 204 ARG A N 1
ATOM 1656 C CA . ARG A 1 204 ? -11.635 -8.455 13.785 1.00 95.00 204 ARG A CA 1
ATOM 1657 C C . ARG A 1 204 ? -12.355 -9.612 13.088 1.00 95.00 204 ARG A C 1
ATOM 1659 O O . ARG A 1 204 ? -11.703 -10.490 12.534 1.00 95.00 204 ARG A O 1
ATOM 1666 N N . ALA A 1 205 ? -13.689 -9.586 13.022 1.00 94.75 205 ALA A N 1
ATOM 1667 C CA . ALA A 1 205 ? -14.462 -10.597 12.295 1.00 94.75 205 ALA A CA 1
ATOM 1668 C C . ALA A 1 205 ? -14.112 -10.647 10.794 1.00 94.75 205 ALA A C 1
ATOM 1670 O O . ALA A 1 205 ? -14.030 -11.730 10.217 1.00 94.75 205 ALA A O 1
ATOM 1671 N N . ALA A 1 206 ? -13.872 -9.495 10.158 1.00 95.31 206 ALA A N 1
ATOM 1672 C CA . ALA A 1 206 ? -13.437 -9.440 8.764 1.00 95.31 206 ALA A CA 1
ATOM 1673 C C . ALA A 1 206 ? -12.029 -10.029 8.562 1.00 95.31 206 ALA A C 1
ATOM 1675 O O . ALA A 1 206 ? -11.817 -10.748 7.589 1.00 95.31 206 ALA A O 1
ATOM 1676 N N . LEU A 1 207 ? -11.091 -9.778 9.482 1.00 95.81 207 LEU A N 1
ATOM 1677 C CA . LEU A 1 207 ? -9.746 -10.370 9.448 1.00 95.81 207 LEU A CA 1
ATOM 1678 C C . LEU A 1 207 ? -9.792 -11.898 9.600 1.00 95.81 207 LEU A C 1
ATOM 1680 O O . LEU A 1 207 ? -9.123 -12.609 8.852 1.00 95.81 207 LEU A O 1
ATOM 1684 N N . TYR A 1 208 ? -10.638 -12.412 10.496 1.00 95.44 208 TYR A N 1
ATOM 1685 C CA . TYR A 1 208 ? -10.860 -13.853 10.624 1.00 95.44 208 TYR A CA 1
ATOM 1686 C C . TYR A 1 208 ? -11.452 -14.468 9.356 1.00 95.44 208 TYR A C 1
ATOM 1688 O O . TYR A 1 208 ? -10.990 -15.519 8.919 1.00 95.44 208 TYR A O 1
ATOM 1696 N N . GLN A 1 209 ? -12.423 -13.805 8.724 1.00 94.12 209 GLN A N 1
ATOM 1697 C CA . GLN A 1 209 ? -12.965 -14.280 7.450 1.00 94.12 209 GLN A CA 1
ATOM 1698 C C . GLN A 1 209 ? -11.880 -14.338 6.368 1.00 94.12 209 GLN A C 1
ATOM 1700 O O . GLN A 1 209 ? -11.745 -15.348 5.687 1.00 94.12 209 GLN A O 1
ATOM 1705 N N . MET A 1 210 ? -11.042 -13.300 6.273 1.00 94.44 210 MET A N 1
ATOM 1706 C CA . MET A 1 210 ? -9.906 -13.268 5.347 1.00 94.44 210 MET A CA 1
ATOM 1707 C C . MET A 1 210 ? -8.905 -14.409 5.576 1.00 94.44 210 MET A C 1
ATOM 1709 O O . MET A 1 210 ? -8.265 -14.850 4.617 1.00 94.44 210 MET A O 1
ATOM 1713 N N . LEU A 1 211 ? -8.727 -14.844 6.826 1.00 93.44 211 LEU A N 1
ATOM 1714 C CA . LEU A 1 211 ? -7.887 -15.989 7.173 1.00 93.44 211 LEU A CA 1
ATOM 1715 C C . LEU A 1 211 ? -8.530 -17.298 6.702 1.00 93.44 211 LEU A C 1
ATOM 1717 O O . LEU A 1 211 ? -7.879 -18.070 6.003 1.00 93.44 211 LEU A O 1
ATOM 1721 N N . LEU A 1 212 ? -9.814 -17.500 7.009 1.00 91.31 212 LEU A N 1
ATOM 1722 C CA . LEU A 1 212 ? -10.571 -18.691 6.613 1.00 91.31 212 LEU A CA 1
ATOM 1723 C C . LEU A 1 212 ? -10.624 -18.865 5.089 1.00 91.31 212 LEU A C 1
ATOM 1725 O O . LEU A 1 212 ? -10.383 -19.961 4.588 1.00 91.31 212 LEU A O 1
ATOM 1729 N N . ASP A 1 213 ? -10.868 -17.788 4.338 1.00 90.12 213 ASP A N 1
ATOM 1730 C CA . ASP A 1 213 ? -10.958 -17.838 2.872 1.00 90.12 213 ASP A CA 1
ATOM 1731 C C . ASP A 1 213 ? -9.654 -18.363 2.232 1.00 90.12 213 ASP A C 1
ATOM 1733 O O . ASP A 1 213 ? -9.673 -19.095 1.241 1.00 90.12 213 ASP A O 1
ATOM 1737 N N . ARG A 1 214 ? -8.499 -18.046 2.830 1.00 86.38 214 ARG A N 1
ATOM 1738 C CA . ARG A 1 214 ? -7.176 -18.502 2.364 1.00 86.38 214 ARG A CA 1
ATOM 1739 C C . ARG A 1 214 ? -6.828 -19.920 2.804 1.00 86.38 214 ARG A C 1
ATOM 1741 O O . ARG A 1 214 ? -5.987 -20.552 2.170 1.00 86.38 214 ARG A O 1
ATOM 1748 N N . GLU A 1 215 ? -7.452 -20.417 3.867 1.00 78.12 215 GLU A N 1
ATOM 1749 C CA . GLU A 1 215 ? -7.303 -21.802 4.323 1.00 78.12 215 GLU A CA 1
ATOM 1750 C C . GLU A 1 215 ? -8.105 -22.771 3.444 1.00 78.12 215 GLU A C 1
ATOM 1752 O O . GLU A 1 215 ? -7.627 -23.861 3.161 1.00 78.12 215 GLU A O 1
ATOM 1757 N N . VAL A 1 216 ? -9.278 -22.361 2.947 1.00 67.81 216 VAL A N 1
ATOM 1758 C CA . VAL A 1 216 ? -10.123 -23.184 2.054 1.00 67.81 216 VAL A CA 1
ATOM 1759 C C . VAL A 1 216 ? -9.547 -23.301 0.635 1.00 67.81 216 VAL A C 1
ATOM 1761 O O . VAL A 1 216 ? -9.886 -24.225 -0.101 1.00 67.81 216 VAL A O 1
ATOM 1764 N N . THR A 1 217 ? -8.675 -22.372 0.239 1.00 58.12 217 THR A N 1
ATOM 1765 C CA . THR A 1 217 ? -8.094 -22.308 -1.115 1.00 58.12 217 THR A CA 1
ATOM 1766 C C . THR A 1 217 ? -6.778 -23.105 -1.248 1.00 58.12 217 THR A C 1
ATOM 1768 O O . THR A 1 217 ? -6.192 -23.136 -2.331 1.00 58.12 217 THR A O 1
ATOM 1771 N N . LYS A 1 218 ? -6.308 -23.755 -0.172 1.00 50.91 218 LYS A N 1
ATOM 1772 C CA . LYS A 1 218 ? -5.134 -24.649 -0.150 1.00 50.91 218 LYS A CA 1
ATOM 1773 C C . LYS A 1 218 ? -5.550 -26.116 -0.116 1.00 50.91 218 LYS A C 1
ATOM 1775 O O . LYS A 1 218 ? -4.832 -26.918 -0.752 1.00 50.91 218 LYS A O 1
#

Radius of gyration: 17.62 Å; Cα contacts (8 Å, |Δi|>4): 203; chains: 1; bounding box: 46×44×51 Å

Solvent-accessible surface area (backbone atoms only — not comparable to full-atom values): 12099 Å² total; per-residue (Å²): 121,66,72,67,53,55,57,49,51,52,42,53,53,49,49,48,70,74,64,63,44,66,80,44,43,77,63,70,38,79,82,79,74,62,60,69,59,42,51,52,54,47,42,57,42,51,55,72,67,52,57,68,69,55,46,48,51,52,41,44,24,49,47,28,37,52,45,13,58,56,37,54,72,66,55,76,88,68,89,66,85,48,72,68,53,49,50,38,48,54,50,36,49,51,48,17,53,50,28,40,50,50,19,53,51,49,28,57,76,69,68,35,58,69,57,48,54,52,52,52,51,54,48,49,55,52,50,53,52,50,54,50,26,56,73,72,70,66,67,44,76,66,62,49,53,46,49,51,52,31,53,53,46,38,55,48,22,61,75,68,66,45,86,63,35,69,40,57,31,47,52,51,45,38,52,53,21,54,78,67,78,41,86,46,96,61,55,70,71,56,53,49,53,46,43,66,70,44,83,34,64,72,46,34,54,50,52,51,50,60,50,51,59,59,60,77,76,109

Nearest PDB structures (foldseek):
  3oab-assembly3_C  TM=6.260E-01  e=3.051E-03  Mentha x piperita
  3oab-assembly1_B  TM=5.328E-01  e=2.308E-02  Mentha x piperita
  7buv-assembly3_F  TM=4.936E-01  e=1.321E+00  Eucommia ulmoides
  2h7v-assembly2_D  TM=1.936E-01  e=7.938E+00  Yersinia pseudotuberculosis
  6z0c-assembly4_D  TM=1.573E-01  e=8.312E+00  Escherichia coli

Sequence (218 aa):
MTSIHTKQEEIILHLYQLTGHHYLLERCGKPRIPELFIKILQLMLTSIHENPMRIFTYGVSTALLRMGLVVHEKVSLEDEKERDEIQKKQLTILAGDYYSSLFYKTLASSNEIAGMRMLSKTASEICEASMQHHIDGTFDPFSQEVRTGRHLITALADFFHVQQQVEWCSILSYFLHLDHNRSPEIEREDAVKLMDSIDHLEVRAALYQMLLDREVTK

Mean predicted aligned error: 4.62 Å

Secondary structure (DSSP, 8-state):
-HHHHHHHHHHHHHHHHHH--HHHHHHT-S----HHHHHHHHHHHHHTT--HHHHHHHHHHHHHHHHHHHHHTTS--S---SHHHHHHHHHHHHHHHHHHHHHHHHHHHTT-HHHHHHHHHHHHHHHHHHHHHHHTT---HHHHHHHHHHHHHHHHHHHTT-TTHHHHHHHHHHHHHHHTTPPPSS-HHHHHHHHHT---HHHHHHHHHHHHHHHHT-

InterPro domains:
  IPR009920 Heptaprenyl diphosphate synthase subunit 1 [PF07307] (21-180)

Organism: NCBI:txid2690964

pLDDT: mean 90.78, std 9.19, range [47.19, 98.5]

Foldseek 3Di:
DVPLVVLLVVLVVVLCVQLVDPLCCVQVNRQDFPSLLLSLLLLLCVLVPHDSVVNSLCSNLLSLLLSLLLLLVPQDPDDDPDPSNVSSNVSSNVSSVSSNVVSLVSCVVVVVVVVVVLVVVLSVVLVVVQVVCVVVVNDDSLVSSLVSSLSSQLSVCVVSVPPLSVLSSQLSQQLSCLVVVHDGPDDPVVNLVSLVPRPDPVSSVVSVVSVVVSVVVD